Protein AF-A0A925X8Q4-F1 (afdb_monomer)

Sequence (244 aa):
ESLLLFADKFQKTGYEKVLLTKLGEGITAKENLLEMKATLLMREDKLAEAEAILSKLTTKPVEVEGVANESRIKDCIACYEESKLRFTKLQLIQQIAQLKQQANQADKNKAALANYQLGNIYYNTTYFGFAWKALDYFRPYSYTAKDAEYFDGSRALAFYKQAITLAKQAGNKELAAQSYFMAAKCEQNTYYLKMRNDSWDYLEPSYAPENRRYFTQLKQEFSGTAFYKQALGECFYLNSFAKR

Structure (mmCIF, N/CA/C/O backbone):
data_AF-A0A925X8Q4-F1
#
_entry.id   AF-A0A925X8Q4-F1
#
loop_
_atom_site.group_PDB
_atom_site.id
_atom_site.type_symbol
_atom_site.label_atom_id
_atom_site.label_alt_id
_atom_site.label_comp_id
_atom_site.label_asym_id
_atom_site.label_entity_id
_atom_site.label_seq_id
_atom_site.pdbx_PDB_ins_code
_atom_site.Cartn_x
_atom_site.Cartn_y
_atom_site.Cartn_z
_atom_site.occupancy
_atom_site.B_iso_or_equiv
_atom_site.auth_seq_id
_atom_site.auth_comp_id
_atom_site.auth_asym_id
_atom_site.auth_atom_id
_atom_site.pdbx_PDB_model_num
ATOM 1 N N . GLU A 1 1 ? 14.067 -11.757 -20.478 1.00 64.06 1 GLU A N 1
ATOM 2 C CA . GLU A 1 1 ? 15.391 -11.474 -21.088 1.00 64.06 1 GLU A CA 1
ATOM 3 C C . GLU A 1 1 ? 15.323 -11.323 -22.606 1.00 64.06 1 GLU A C 1
ATOM 5 O O . GLU A 1 1 ? 15.909 -10.382 -23.126 1.00 64.06 1 GLU A O 1
ATOM 10 N N . SER A 1 2 ? 14.533 -12.140 -23.311 1.00 77.00 2 SER A N 1
ATOM 11 C CA . SER A 1 2 ? 14.403 -12.103 -24.780 1.00 77.00 2 SER A CA 1
ATOM 12 C C . SER A 1 2 ? 14.012 -10.737 -25.371 1.00 77.00 2 SER A C 1
ATOM 14 O O . SER A 1 2 ? 14.535 -10.359 -26.413 1.00 77.00 2 SER A O 1
ATOM 16 N N . LEU A 1 3 ? 13.154 -9.956 -24.699 1.00 79.44 3 LEU A N 1
ATOM 17 C CA . LEU A 1 3 ? 12.765 -8.612 -25.163 1.00 79.44 3 LEU A CA 1
ATOM 18 C C . LEU A 1 3 ? 13.890 -7.569 -25.036 1.00 79.44 3 LEU A C 1
ATOM 20 O O . LEU A 1 3 ? 13.991 -6.669 -25.865 1.00 79.44 3 LEU A O 1
ATOM 24 N N . LEU A 1 4 ? 14.763 -7.696 -24.031 1.00 83.06 4 LEU A N 1
ATOM 25 C CA . LEU A 1 4 ? 15.910 -6.793 -23.877 1.00 83.06 4 LEU A CA 1
ATOM 26 C C . LEU A 1 4 ? 16.969 -7.084 -24.947 1.00 83.06 4 LEU A C 1
ATOM 28 O O . LEU A 1 4 ? 17.478 -6.158 -25.572 1.00 83.06 4 LEU A O 1
ATOM 32 N N . LEU A 1 5 ? 17.216 -8.368 -25.232 1.00 83.44 5 LEU A N 1
ATOM 33 C CA . LEU A 1 5 ? 18.075 -8.790 -26.344 1.00 83.44 5 LEU A CA 1
ATOM 34 C C . LEU A 1 5 ? 17.527 -8.317 -27.699 1.00 83.44 5 LEU A C 1
ATOM 36 O O . LEU A 1 5 ? 18.288 -7.893 -28.566 1.00 83.44 5 LEU A O 1
ATOM 40 N N . PHE A 1 6 ? 16.203 -8.343 -27.870 1.00 83.62 6 PHE A N 1
ATOM 41 C CA . PHE A 1 6 ? 15.538 -7.812 -29.057 1.00 83.62 6 PHE A CA 1
ATOM 42 C C . PHE A 1 6 ? 15.793 -6.308 -29.255 1.00 83.62 6 PHE A C 1
ATOM 44 O O . PHE A 1 6 ? 16.104 -5.882 -30.370 1.00 83.62 6 PHE A O 1
ATOM 51 N N . ALA A 1 7 ? 15.725 -5.505 -28.188 1.00 84.12 7 ALA A N 1
ATOM 52 C CA . ALA A 1 7 ? 16.013 -4.071 -28.264 1.00 84.12 7 ALA A CA 1
ATOM 53 C C . ALA A 1 7 ? 17.463 -3.790 -28.718 1.00 84.12 7 ALA A C 1
ATOM 55 O O . ALA A 1 7 ? 17.701 -2.906 -29.551 1.00 84.12 7 ALA A O 1
ATOM 56 N N . ASP A 1 8 ? 18.415 -4.604 -28.253 1.00 84.81 8 ASP A N 1
ATOM 57 C CA . ASP A 1 8 ? 19.848 -4.478 -28.554 1.00 84.81 8 ASP A CA 1
ATOM 58 C C . ASP A 1 8 ? 20.266 -5.087 -29.912 1.00 84.81 8 ASP A C 1
ATOM 60 O O . ASP A 1 8 ? 21.410 -4.931 -30.339 1.00 84.81 8 ASP A O 1
ATOM 64 N N . LYS A 1 9 ? 19.356 -5.749 -30.639 1.00 83.19 9 LYS A N 1
ATOM 65 C CA . LYS A 1 9 ? 19.657 -6.434 -31.911 1.00 83.19 9 LYS A CA 1
ATOM 66 C C . LYS A 1 9 ? 20.304 -5.492 -32.938 1.00 83.19 9 LYS A C 1
ATOM 68 O O . LYS A 1 9 ? 19.691 -4.502 -33.331 1.00 83.19 9 LYS A O 1
ATOM 73 N N . PHE A 1 10 ? 21.507 -5.808 -33.426 1.00 80.81 10 PHE A N 1
ATOM 74 C CA . PHE A 1 10 ? 22.242 -4.939 -34.363 1.00 80.81 10 PHE A CA 1
ATOM 75 C C . PHE A 1 10 ? 21.531 -4.784 -35.720 1.00 80.81 10 PHE A C 1
ATOM 77 O O . PHE A 1 10 ? 21.297 -3.666 -36.176 1.00 80.81 10 PHE A O 1
ATOM 84 N N . GLN A 1 11 ? 21.120 -5.894 -36.345 1.00 86.38 11 GLN A N 1
ATOM 85 C CA . GLN A 1 11 ? 20.372 -5.867 -37.607 1.00 86.38 11 GLN A CA 1
ATOM 86 C C . GLN A 1 11 ? 18.871 -6.036 -37.372 1.00 86.38 11 GLN A C 1
ATOM 88 O O . GLN A 1 11 ? 18.405 -7.116 -37.011 1.00 86.38 11 GLN A O 1
ATOM 93 N N . LYS A 1 12 ? 18.115 -4.958 -37.596 1.00 87.38 12 LYS A N 1
ATOM 94 C CA . LYS A 1 12 ? 16.660 -4.904 -37.406 1.00 87.38 12 LYS A CA 1
ATOM 95 C C . LYS A 1 12 ? 15.932 -4.895 -38.751 1.00 87.38 12 LYS A C 1
ATOM 97 O O . LYS A 1 12 ? 16.296 -4.119 -39.639 1.00 87.38 12 LYS A O 1
ATOM 102 N N . THR A 1 13 ? 14.886 -5.706 -38.889 1.00 91.00 13 THR A N 1
ATOM 103 C CA . THR A 1 13 ? 13.974 -5.662 -40.043 1.00 91.00 13 THR A CA 1
ATOM 104 C C . THR A 1 13 ? 13.172 -4.354 -40.057 1.00 91.00 13 THR A C 1
ATOM 106 O O . THR A 1 13 ? 13.138 -3.618 -39.068 1.00 91.00 13 THR A O 1
ATOM 109 N N . GLY A 1 14 ? 12.495 -4.051 -41.172 1.00 89.62 14 GLY A N 1
ATOM 110 C CA . GLY A 1 14 ? 11.619 -2.876 -41.261 1.00 89.62 14 GLY A CA 1
ATOM 111 C C . GLY A 1 14 ? 10.522 -2.869 -40.189 1.00 89.62 14 GLY A C 1
ATOM 112 O O . GLY A 1 14 ? 10.309 -1.853 -39.533 1.00 89.62 14 GLY A O 1
ATOM 113 N N . TYR A 1 15 ? 9.900 -4.024 -39.942 1.00 88.62 15 TYR A N 1
ATOM 114 C CA . TYR A 1 15 ? 8.888 -4.190 -38.897 1.00 88.62 15 TYR A CA 1
ATOM 115 C C . TYR A 1 15 ? 9.456 -3.967 -37.486 1.00 88.62 15 TYR A C 1
ATOM 117 O O . TYR A 1 15 ? 8.867 -3.245 -36.686 1.00 88.62 15 TYR A O 1
ATOM 125 N N . GLU A 1 16 ? 10.634 -4.526 -37.189 1.00 88.25 16 GLU A N 1
ATOM 126 C CA . GLU A 1 16 ? 11.276 -4.390 -35.873 1.00 88.25 16 GLU A CA 1
ATOM 127 C C . GLU A 1 16 ? 11.650 -2.937 -35.561 1.00 88.25 16 GLU A C 1
ATOM 129 O O . GLU A 1 16 ? 11.533 -2.502 -34.416 1.00 88.25 16 GLU A O 1
ATOM 134 N N . LYS A 1 17 ? 12.053 -2.163 -36.577 1.00 85.75 17 LYS A N 1
ATOM 135 C CA . LYS A 1 17 ? 12.302 -0.723 -36.429 1.00 85.75 17 LYS A CA 1
ATOM 136 C C . LYS A 1 17 ? 11.026 0.020 -36.045 1.00 85.75 17 LYS A C 1
ATOM 138 O O . LYS A 1 17 ? 11.043 0.748 -35.062 1.00 85.75 17 LYS A O 1
ATOM 143 N N . VAL A 1 18 ? 9.922 -0.211 -36.761 1.00 88.62 18 VAL A N 1
ATOM 144 C CA . VAL A 1 18 ? 8.625 0.421 -36.457 1.00 88.62 18 VAL A CA 1
ATOM 145 C C . VAL A 1 18 ? 8.156 0.069 -35.044 1.00 88.62 18 VAL A C 1
ATOM 147 O O . VAL A 1 18 ? 7.724 0.951 -34.303 1.00 88.62 18 VAL A O 1
ATOM 150 N N . LEU A 1 19 ? 8.275 -1.201 -34.650 1.00 87.31 19 LEU A N 1
ATOM 151 C CA . LEU A 1 19 ? 7.893 -1.654 -33.314 1.00 87.31 19 LEU A CA 1
ATOM 152 C C . LEU A 1 19 ? 8.720 -0.964 -32.221 1.00 87.31 19 LEU A C 1
ATOM 154 O O . LEU A 1 19 ? 8.156 -0.477 -31.247 1.00 87.31 19 LEU A O 1
ATOM 158 N N . LEU A 1 20 ? 10.042 -0.889 -32.384 1.00 85.00 20 LEU A N 1
ATOM 159 C CA . LEU A 1 20 ? 10.919 -0.247 -31.404 1.00 85.00 20 LEU A CA 1
ATOM 160 C C . LEU A 1 20 ? 10.755 1.273 -31.372 1.00 85.00 20 LEU A C 1
ATOM 162 O O . LEU A 1 20 ? 10.882 1.856 -30.303 1.00 85.00 20 LEU A O 1
ATOM 166 N N . THR A 1 21 ? 10.423 1.912 -32.494 1.00 85.31 21 THR A N 1
ATOM 167 C CA . THR A 1 21 ? 10.037 3.328 -32.498 1.00 85.31 21 THR A CA 1
ATOM 168 C C . THR A 1 21 ? 8.779 3.543 -31.665 1.00 85.31 21 THR A C 1
ATOM 170 O O . THR A 1 21 ? 8.798 4.392 -30.786 1.00 85.31 21 THR A O 1
ATOM 173 N N . LYS A 1 22 ? 7.732 2.729 -31.860 1.00 84.94 22 LYS A N 1
ATOM 174 C CA . LYS A 1 22 ? 6.496 2.805 -31.060 1.00 84.94 22 LYS A CA 1
ATOM 175 C C . LYS A 1 22 ? 6.734 2.519 -29.575 1.00 84.94 22 LYS A C 1
ATOM 177 O O . LYS A 1 22 ? 6.170 3.188 -28.720 1.00 84.94 22 LYS A O 1
ATOM 182 N N . LEU A 1 23 ? 7.587 1.543 -29.257 1.00 82.94 23 LEU A N 1
ATOM 183 C CA . LEU A 1 23 ? 7.987 1.241 -27.877 1.00 82.94 23 LEU A CA 1
ATOM 184 C C . LEU A 1 23 ? 8.880 2.328 -27.260 1.00 82.94 23 LEU A C 1
ATOM 186 O O . LEU A 1 23 ? 9.004 2.381 -26.043 1.00 82.94 23 LEU A O 1
ATOM 190 N N . GLY A 1 24 ? 9.532 3.155 -28.074 1.00 77.75 24 GLY A N 1
ATOM 191 C CA . GLY A 1 24 ? 10.440 4.217 -27.651 1.00 77.75 24 GLY A CA 1
ATOM 192 C C . GLY A 1 24 ? 9.889 5.626 -27.870 1.00 77.75 24 GLY A C 1
ATOM 193 O O . GLY A 1 24 ? 10.660 6.576 -27.973 1.00 77.75 24 GLY A O 1
ATOM 194 N N . GLU A 1 25 ? 8.576 5.812 -28.002 1.00 72.12 25 GLU A N 1
ATOM 195 C CA . GLU A 1 25 ? 8.028 7.168 -28.101 1.00 72.12 25 GLU A CA 1
ATOM 196 C C . GLU A 1 25 ? 8.322 7.935 -26.796 1.00 72.12 25 GLU A C 1
ATOM 198 O O . GLU A 1 25 ? 7.774 7.639 -25.738 1.00 72.12 25 GLU A O 1
ATOM 203 N N . GLY A 1 26 ? 9.254 8.894 -26.869 1.00 62.22 26 GLY A N 1
ATOM 204 C CA . GLY A 1 26 ? 9.696 9.727 -25.744 1.00 62.22 26 GLY A CA 1
ATOM 205 C C . GLY A 1 26 ? 10.885 9.198 -24.925 1.00 62.22 26 GLY A C 1
ATOM 206 O O . GLY A 1 26 ? 11.423 9.968 -24.132 1.00 62.22 26 GLY A O 1
ATOM 207 N N . ILE A 1 27 ? 11.324 7.945 -25.120 1.00 77.25 27 ILE A N 1
ATOM 208 C CA . ILE A 1 27 ? 12.432 7.284 -24.389 1.00 77.25 27 ILE A CA 1
ATOM 209 C C . ILE A 1 27 ? 13.107 6.195 -25.242 1.00 77.25 27 ILE A C 1
ATOM 211 O O . ILE A 1 27 ? 12.606 5.833 -26.298 1.00 77.25 27 ILE A O 1
ATOM 215 N N . THR A 1 28 ? 14.225 5.594 -24.821 1.00 85.81 28 THR A N 1
ATOM 216 C CA . THR A 1 28 ? 14.719 4.420 -25.565 1.00 85.81 28 THR A CA 1
ATOM 217 C C . THR A 1 28 ? 13.787 3.220 -25.356 1.00 85.81 28 THR A C 1
ATOM 219 O O . THR A 1 28 ? 13.328 2.960 -24.243 1.00 85.81 28 THR A O 1
ATOM 222 N N . ALA A 1 29 ? 13.535 2.427 -26.406 1.00 86.75 29 ALA A N 1
ATOM 223 C CA . ALA A 1 29 ? 12.724 1.207 -26.288 1.00 86.75 29 ALA A CA 1
ATOM 224 C C . ALA A 1 29 ? 13.264 0.247 -25.210 1.00 86.75 29 ALA A C 1
ATOM 226 O O . ALA A 1 29 ? 12.503 -0.448 -24.543 1.00 86.75 29 ALA A O 1
ATOM 227 N N . LYS A 1 30 ? 14.588 0.236 -25.013 1.00 88.88 30 LYS A N 1
ATOM 228 C CA . LYS A 1 30 ? 15.254 -0.537 -23.965 1.00 88.88 30 LYS A CA 1
ATOM 229 C C . LYS A 1 30 ? 14.882 -0.051 -22.567 1.00 88.88 30 LYS A C 1
ATOM 231 O O . LYS A 1 30 ? 14.555 -0.877 -21.722 1.00 88.88 30 LYS A O 1
ATOM 236 N N . GLU A 1 31 ? 14.921 1.255 -22.320 1.00 90.69 31 GLU A N 1
ATOM 237 C CA . GLU A 1 31 ? 14.520 1.815 -21.027 1.00 90.69 31 GLU A CA 1
ATOM 238 C C . GLU A 1 31 ? 13.037 1.587 -20.751 1.00 90.69 31 GLU A C 1
ATOM 240 O O . GLU A 1 31 ? 12.705 1.222 -19.627 1.00 90.69 31 GLU A O 1
ATOM 245 N N . ASN A 1 32 ? 12.168 1.665 -21.767 1.00 89.81 32 ASN A N 1
ATOM 246 C CA . ASN A 1 32 ? 10.754 1.322 -21.598 1.00 89.81 32 ASN A CA 1
ATOM 247 C C . ASN A 1 32 ? 10.578 -0.137 -21.144 1.00 89.81 32 ASN A C 1
ATOM 249 O O . ASN A 1 32 ? 9.903 -0.435 -20.164 1.00 89.81 32 ASN A O 1
ATOM 253 N N . LEU A 1 33 ? 11.265 -1.069 -21.810 1.00 91.19 33 LEU A N 1
ATOM 254 C CA . LEU A 1 33 ? 11.222 -2.487 -21.445 1.00 91.19 33 LEU A CA 1
ATOM 255 C C . LEU A 1 33 ? 11.810 -2.761 -20.051 1.00 91.19 33 LEU A C 1
ATOM 257 O O . LEU A 1 33 ? 11.339 -3.660 -19.351 1.00 91.19 33 LEU A O 1
ATOM 261 N N . LEU A 1 34 ? 12.834 -2.013 -19.636 1.00 93.62 34 LEU A N 1
ATOM 262 C CA . LEU A 1 34 ? 13.393 -2.097 -18.285 1.00 93.62 34 LEU A CA 1
ATOM 263 C C . LEU A 1 34 ? 12.415 -1.559 -17.233 1.00 93.62 34 LEU A C 1
ATOM 265 O O . LEU A 1 34 ? 12.257 -2.181 -16.184 1.00 93.62 34 LEU A O 1
ATOM 269 N N . GLU A 1 35 ? 11.726 -0.459 -17.519 1.00 93.44 35 GLU A N 1
ATOM 270 C CA . GLU A 1 35 ? 10.695 0.125 -16.657 1.00 93.44 35 GLU A CA 1
ATOM 271 C C . GLU A 1 35 ? 9.492 -0.827 -16.488 1.00 93.44 35 GLU A C 1
ATOM 273 O O . GLU A 1 35 ? 9.059 -1.101 -15.363 1.00 93.44 35 GLU A O 1
ATOM 278 N N . MET A 1 36 ? 9.049 -1.462 -17.577 1.00 92.19 36 MET A N 1
ATOM 279 C CA . MET A 1 36 ? 8.052 -2.539 -17.545 1.00 92.19 36 MET A CA 1
ATOM 280 C C . MET A 1 36 ? 8.523 -3.740 -16.720 1.00 92.19 36 MET A C 1
ATOM 282 O O . MET A 1 36 ? 7.774 -4.248 -15.882 1.00 92.19 36 MET A O 1
ATOM 286 N N . LYS A 1 37 ? 9.777 -4.181 -16.898 1.00 94.12 37 LYS A N 1
ATOM 287 C CA . LYS A 1 37 ? 10.363 -5.265 -16.093 1.00 94.12 37 LYS A CA 1
ATOM 288 C C . LYS A 1 37 ? 10.360 -4.914 -14.603 1.00 94.12 37 LYS A C 1
ATOM 290 O O . LYS A 1 37 ? 9.981 -5.754 -13.791 1.00 94.12 37 LYS A O 1
ATOM 295 N N . ALA A 1 38 ? 10.765 -3.699 -14.240 1.00 95.25 38 ALA A N 1
ATOM 296 C CA . ALA A 1 38 ? 10.747 -3.248 -12.852 1.00 95.25 38 ALA A CA 1
ATOM 297 C C . ALA A 1 38 ? 9.325 -3.236 -12.275 1.00 95.25 38 ALA A C 1
ATOM 299 O O . ALA A 1 38 ? 9.119 -3.679 -11.149 1.00 95.25 38 ALA A O 1
ATOM 300 N N . THR A 1 39 ? 8.334 -2.819 -13.062 1.00 93.88 39 THR A N 1
ATOM 301 C CA . THR A 1 39 ? 6.922 -2.831 -12.654 1.00 93.88 39 THR A CA 1
ATOM 302 C C . THR A 1 39 ? 6.413 -4.246 -12.372 1.00 93.88 39 THR A C 1
ATOM 304 O O . THR A 1 39 ? 5.746 -4.463 -11.362 1.00 93.88 39 THR A O 1
ATOM 307 N N . LEU A 1 40 ? 6.768 -5.232 -13.204 1.00 92.38 40 LEU A N 1
ATOM 308 C CA . LEU A 1 40 ? 6.435 -6.641 -12.951 1.00 92.38 40 LEU A CA 1
ATOM 309 C C . LEU A 1 40 ? 7.087 -7.156 -11.659 1.00 92.38 40 LEU A C 1
ATOM 311 O O . LEU A 1 40 ? 6.417 -7.764 -10.827 1.00 92.38 40 LEU A O 1
ATOM 315 N N . LEU A 1 41 ? 8.363 -6.831 -11.435 1.00 95.12 41 LEU A N 1
ATOM 316 C CA . LEU A 1 41 ? 9.063 -7.172 -10.193 1.00 95.12 41 LEU A CA 1
ATOM 317 C C . LEU A 1 41 ? 8.391 -6.543 -8.960 1.00 95.12 41 LEU A C 1
ATOM 319 O O . LEU A 1 41 ? 8.284 -7.195 -7.924 1.00 95.12 41 LEU A O 1
ATOM 323 N N . MET A 1 42 ? 7.882 -5.310 -9.063 1.00 94.06 42 MET A N 1
ATOM 324 C CA . MET A 1 42 ? 7.118 -4.677 -7.979 1.00 94.06 42 MET A CA 1
ATOM 325 C C . MET A 1 42 ? 5.825 -5.437 -7.652 1.00 94.06 42 MET A C 1
ATOM 327 O O . MET A 1 42 ? 5.501 -5.601 -6.473 1.00 94.06 42 MET A O 1
ATOM 331 N N . ARG A 1 43 ? 5.094 -5.936 -8.661 1.00 90.00 43 ARG A N 1
ATOM 332 C CA . ARG A 1 43 ? 3.883 -6.758 -8.446 1.00 90.00 43 ARG A CA 1
ATOM 333 C C . ARG A 1 43 ? 4.211 -8.028 -7.657 1.00 90.00 43 ARG A C 1
ATOM 335 O O . ARG A 1 43 ? 3.521 -8.358 -6.689 1.00 90.00 43 ARG A O 1
ATOM 342 N N . GLU A 1 44 ? 5.332 -8.660 -7.988 1.00 90.94 44 GLU A N 1
ATOM 343 C CA . GLU A 1 44 ? 5.870 -9.849 -7.311 1.00 90.94 44 GLU A CA 1
ATOM 344 C C . GLU A 1 44 ? 6.533 -9.558 -5.946 1.00 90.94 44 GLU A C 1
ATOM 346 O O . GLU A 1 44 ? 7.055 -10.472 -5.315 1.00 90.94 44 GLU A O 1
ATOM 351 N N . ASP A 1 45 ? 6.520 -8.306 -5.467 1.00 90.75 45 ASP A N 1
ATOM 352 C CA . ASP A 1 45 ? 7.204 -7.849 -4.240 1.00 90.75 45 ASP A CA 1
ATOM 353 C C . ASP A 1 45 ? 8.744 -8.013 -4.261 1.00 90.75 45 ASP A C 1
ATOM 355 O O . ASP A 1 45 ? 9.413 -7.933 -3.227 1.00 90.75 45 ASP A O 1
ATOM 359 N N . LYS A 1 46 ? 9.345 -8.158 -5.449 1.00 95.75 46 LYS A N 1
ATOM 360 C CA . LYS A 1 46 ? 10.803 -8.191 -5.681 1.00 95.75 46 LYS A CA 1
ATOM 361 C C . LYS A 1 46 ? 11.386 -6.778 -5.758 1.00 95.75 46 LYS A C 1
ATOM 363 O O . LYS A 1 46 ? 11.980 -6.356 -6.752 1.00 95.75 46 LYS A O 1
ATOM 368 N N . LEU A 1 47 ? 11.188 -6.015 -4.685 1.00 96.00 47 LEU A N 1
ATOM 369 C CA . LEU A 1 47 ? 11.433 -4.569 -4.652 1.00 96.00 47 LEU A CA 1
ATOM 370 C C . LEU A 1 47 ? 12.905 -4.184 -4.862 1.00 96.00 47 LEU A C 1
ATOM 372 O O . LEU A 1 47 ? 13.178 -3.226 -5.575 1.00 96.00 47 LEU A O 1
ATOM 376 N N . ALA A 1 48 ? 13.849 -4.942 -4.297 1.00 96.81 48 ALA A N 1
ATOM 377 C CA . ALA A 1 48 ? 15.279 -4.659 -4.447 1.00 96.81 48 ALA A CA 1
ATOM 378 C C . ALA A 1 48 ? 15.756 -4.819 -5.904 1.00 96.81 48 ALA A C 1
ATOM 380 O O . ALA A 1 48 ? 16.546 -4.018 -6.401 1.00 96.81 48 ALA A O 1
ATOM 381 N N . GLU A 1 49 ? 15.241 -5.827 -6.613 1.00 97.81 49 GLU A N 1
ATOM 382 C CA . GLU A 1 49 ? 15.534 -6.038 -8.034 1.00 97.81 49 GLU A CA 1
ATOM 383 C C . GLU A 1 49 ? 14.919 -4.927 -8.896 1.00 97.81 49 GLU A C 1
ATOM 385 O O . GLU A 1 49 ? 15.563 -4.430 -9.821 1.00 97.81 49 GLU A O 1
ATOM 390 N N . ALA A 1 50 ? 13.692 -4.503 -8.572 1.00 97.31 50 ALA A N 1
ATOM 391 C CA . ALA A 1 50 ? 13.032 -3.387 -9.243 1.00 97.31 50 ALA A CA 1
ATOM 392 C C . ALA A 1 50 ? 13.792 -2.063 -9.036 1.00 97.31 50 ALA A C 1
ATOM 394 O O . ALA A 1 50 ? 14.032 -1.334 -9.999 1.00 97.31 50 ALA A O 1
ATOM 395 N N . GLU A 1 51 ? 14.228 -1.771 -7.808 1.00 97.31 51 GLU A N 1
ATOM 396 C CA . GLU A 1 51 ? 15.027 -0.585 -7.477 1.00 97.31 51 GLU A CA 1
ATOM 397 C C . GLU A 1 51 ? 16.367 -0.575 -8.218 1.00 97.31 51 GLU A C 1
ATOM 399 O O . GLU A 1 51 ? 16.754 0.448 -8.788 1.00 97.31 51 GLU A O 1
ATOM 404 N N . ALA A 1 52 ? 17.049 -1.722 -8.291 1.00 97.44 52 ALA A N 1
ATOM 405 C CA . ALA A 1 52 ? 18.312 -1.854 -9.015 1.00 97.44 52 ALA A CA 1
ATOM 406 C C . ALA A 1 52 ? 18.186 -1.555 -10.521 1.00 97.44 52 ALA A C 1
ATOM 408 O O . ALA A 1 52 ? 19.177 -1.179 -11.153 1.00 97.44 52 ALA A O 1
ATOM 409 N N . ILE A 1 53 ? 16.992 -1.729 -11.098 1.00 96.31 53 ILE A N 1
ATOM 410 C CA . ILE A 1 53 ? 16.685 -1.353 -12.481 1.00 96.31 53 ILE A CA 1
ATOM 411 C C . ILE A 1 53 ? 16.327 0.134 -12.566 1.00 96.31 53 ILE A C 1
ATOM 413 O O . ILE A 1 53 ? 16.959 0.864 -13.326 1.00 96.31 53 ILE A O 1
ATOM 417 N N . LEU A 1 54 ? 15.343 0.591 -11.783 1.00 95.62 54 LEU A N 1
ATOM 418 C CA . LEU A 1 54 ? 14.807 1.957 -11.867 1.00 95.62 54 LEU A CA 1
ATOM 419 C C . LEU A 1 54 ? 15.851 3.028 -11.532 1.00 95.62 54 LEU A C 1
ATOM 421 O O . LEU A 1 54 ? 15.857 4.083 -12.157 1.00 95.62 54 LEU A O 1
ATOM 425 N N . SER A 1 55 ? 16.765 2.746 -10.602 1.00 95.56 55 SER A N 1
ATOM 426 C CA . SER A 1 55 ? 17.866 3.652 -10.233 1.00 95.56 55 SER A CA 1
ATOM 427 C C . SER A 1 55 ? 18.881 3.901 -11.355 1.00 95.56 55 SER A C 1
ATOM 429 O O . SER A 1 55 ? 19.663 4.844 -11.265 1.00 95.56 55 SER A O 1
ATOM 431 N N . LYS A 1 56 ? 18.890 3.064 -12.401 1.00 93.94 56 LYS A N 1
ATOM 432 C CA . LYS A 1 56 ? 19.828 3.152 -13.531 1.00 93.94 56 LYS A CA 1
ATOM 433 C C . LYS A 1 56 ? 19.198 3.723 -14.800 1.00 93.94 56 LYS A C 1
ATOM 435 O O . LYS A 1 56 ? 19.910 3.891 -15.788 1.00 93.94 56 LYS A O 1
ATOM 440 N N . LEU A 1 57 ? 17.888 3.973 -14.805 1.00 92.38 57 LEU A N 1
ATOM 441 C CA . LEU A 1 57 ? 17.224 4.584 -15.953 1.00 92.38 57 LEU A CA 1
ATOM 442 C C . LEU A 1 57 ? 17.644 6.052 -16.064 1.00 92.38 57 LEU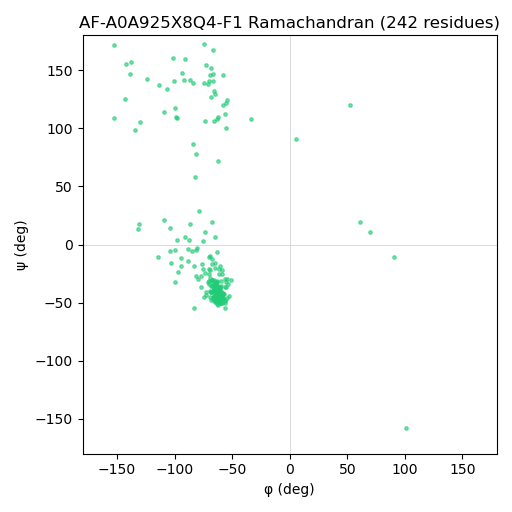 A C 1
ATOM 444 O O . LEU A 1 57 ? 17.720 6.757 -15.060 1.00 92.38 57 LEU A O 1
ATOM 448 N N . THR A 1 58 ? 17.914 6.512 -17.284 1.00 89.19 58 THR A N 1
ATOM 449 C CA . THR A 1 58 ? 18.292 7.912 -17.544 1.00 89.19 58 THR A CA 1
ATOM 450 C C . THR A 1 58 ? 17.093 8.769 -17.934 1.00 89.19 58 THR A C 1
ATOM 452 O O . THR A 1 58 ? 17.121 9.995 -17.832 1.00 89.19 58 THR A O 1
ATOM 455 N N . THR A 1 59 ? 16.010 8.119 -18.350 1.00 85.56 59 THR A N 1
ATOM 456 C CA . THR A 1 59 ? 14.755 8.757 -18.735 1.00 85.56 59 THR A CA 1
ATOM 457 C C . THR A 1 59 ? 14.038 9.365 -17.545 1.00 85.56 59 THR A C 1
ATOM 459 O O . THR A 1 59 ? 14.033 8.790 -16.455 1.00 85.56 59 THR A O 1
ATOM 462 N N . LYS A 1 60 ? 13.352 10.492 -17.777 1.00 85.62 60 LYS A N 1
ATOM 463 C CA . LYS A 1 60 ? 12.503 11.108 -16.756 1.00 85.62 60 LYS A CA 1
ATOM 464 C C . LYS A 1 60 ? 11.487 10.070 -16.247 1.00 85.62 60 LYS A C 1
ATOM 466 O O . LYS A 1 60 ? 10.760 9.505 -17.066 1.00 85.62 60 LYS A O 1
ATOM 471 N N . PRO A 1 61 ? 11.429 9.808 -14.931 1.00 87.62 61 PRO A N 1
ATOM 472 C CA . PRO A 1 61 ? 10.525 8.809 -14.388 1.00 87.62 61 PRO A CA 1
ATOM 473 C C . PRO A 1 61 ? 9.068 9.236 -14.572 1.00 87.62 61 PRO A C 1
ATOM 475 O O . PRO A 1 61 ? 8.735 10.420 -14.490 1.00 87.62 61 PRO A O 1
ATOM 478 N N . VAL A 1 62 ? 8.199 8.247 -14.780 1.00 85.94 62 VAL A N 1
ATOM 479 C CA . VAL A 1 62 ? 6.751 8.455 -14.757 1.00 85.94 62 VAL A CA 1
ATOM 480 C C . VAL A 1 62 ? 6.329 8.773 -13.326 1.00 85.94 62 VAL A C 1
ATOM 482 O O . VAL A 1 62 ? 6.652 8.041 -12.384 1.00 85.94 62 VAL A O 1
ATOM 485 N N . GLU A 1 63 ? 5.612 9.879 -13.179 1.00 90.56 63 GLU A N 1
ATOM 486 C CA . GLU A 1 63 ? 5.013 10.294 -11.920 1.00 90.56 63 GLU A CA 1
ATOM 487 C C . GLU A 1 63 ? 3.583 9.764 -11.812 1.00 90.56 63 GLU A C 1
ATOM 489 O O . GLU A 1 63 ? 2.833 9.740 -12.786 1.00 90.56 63 GLU A O 1
ATOM 494 N N . VAL A 1 64 ? 3.209 9.359 -10.604 1.00 89.62 64 VAL A N 1
ATOM 495 C CA . VAL A 1 64 ? 1.863 8.942 -10.222 1.00 89.62 64 VAL A CA 1
ATOM 496 C C . VAL A 1 64 ? 1.312 9.961 -9.239 1.00 89.62 64 VAL A C 1
ATOM 498 O O . VAL A 1 64 ? 2.018 10.442 -8.348 1.00 89.62 64 VAL A O 1
ATOM 501 N N . GLU A 1 65 ? 0.048 10.321 -9.410 1.00 88.44 65 GLU A N 1
ATOM 502 C CA . GLU A 1 65 ? -0.606 11.333 -8.599 1.00 88.44 65 GLU A CA 1
ATOM 503 C C . GLU A 1 65 ? -0.954 10.848 -7.186 1.00 88.44 65 GLU A C 1
ATOM 505 O O . GLU A 1 65 ? -1.440 9.736 -6.990 1.00 88.44 65 GLU A O 1
ATOM 510 N N . GLY A 1 66 ? -0.750 11.712 -6.186 1.00 86.56 66 GLY A N 1
ATOM 511 C CA . GLY A 1 66 ? -1.176 11.483 -4.804 1.00 86.56 66 GLY A CA 1
ATOM 512 C C . GLY A 1 66 ? -0.084 11.027 -3.842 1.00 86.56 66 GLY A C 1
ATOM 513 O O . GLY A 1 66 ? 1.096 11.305 -4.038 1.00 86.56 66 GLY A O 1
ATOM 514 N N . VAL A 1 67 ? -0.515 10.382 -2.754 1.00 87.31 67 VAL A N 1
ATOM 515 C CA . VAL A 1 67 ? 0.334 9.923 -1.644 1.00 87.31 67 VAL A CA 1
ATOM 516 C C . VAL A 1 67 ? -0.058 8.491 -1.290 1.00 87.31 67 VAL A C 1
ATOM 518 O O . VAL A 1 67 ? -1.052 8.257 -0.605 1.00 87.31 67 VAL A O 1
ATOM 521 N N . ALA A 1 68 ? 0.699 7.514 -1.788 1.00 88.44 68 ALA A N 1
ATOM 522 C CA . ALA A 1 68 ? 0.279 6.111 -1.811 1.00 88.44 68 ALA A CA 1
ATOM 523 C C . ALA A 1 68 ? -0.042 5.501 -0.431 1.00 88.44 68 ALA A C 1
ATOM 525 O O . ALA A 1 68 ? -0.829 4.563 -0.358 1.00 88.44 68 ALA A O 1
ATOM 526 N N . ASN A 1 69 ? 0.524 6.013 0.665 1.00 91.81 69 ASN A N 1
ATOM 527 C CA . ASN A 1 69 ? 0.314 5.479 2.014 1.00 91.81 69 ASN A CA 1
ATOM 528 C C . ASN A 1 69 ? -0.857 6.118 2.789 1.00 91.81 69 ASN A C 1
ATOM 530 O O . ASN A 1 69 ? -1.049 5.801 3.968 1.00 91.81 69 ASN A O 1
ATOM 534 N N . GLU A 1 70 ? -1.656 6.977 2.155 1.00 90.06 70 GLU A N 1
ATOM 535 C CA . GLU A 1 70 ? -2.856 7.563 2.755 1.00 90.06 70 GLU A CA 1
ATOM 536 C C . GLU A 1 70 ? -4.094 6.680 2.574 1.00 90.06 70 GLU A C 1
ATOM 538 O O . GLU A 1 70 ? -4.337 6.094 1.521 1.00 90.06 70 GLU A O 1
ATOM 543 N N . SER A 1 71 ? -4.933 6.623 3.601 1.00 90.31 71 SER A N 1
ATOM 544 C CA . SER A 1 71 ? -6.256 6.006 3.529 1.00 90.31 71 SER A CA 1
ATOM 545 C C . SER A 1 71 ? -7.326 7.039 3.204 1.00 90.31 71 SER A C 1
ATOM 547 O O . SER A 1 71 ? -7.281 8.154 3.726 1.00 90.31 71 SER A O 1
ATOM 549 N N . ARG A 1 72 ? -8.375 6.630 2.486 1.00 89.00 72 ARG A N 1
ATOM 550 C CA . ARG A 1 72 ? -9.614 7.406 2.362 1.00 89.00 72 ARG A CA 1
ATOM 551 C C . ARG A 1 72 ? -10.828 6.601 2.797 1.00 89.00 72 ARG A C 1
ATOM 553 O O . ARG A 1 72 ? -10.936 5.405 2.513 1.00 89.00 72 ARG A O 1
ATOM 560 N N . ILE A 1 73 ? -11.768 7.288 3.445 1.00 91.81 73 ILE A N 1
ATOM 561 C CA . ILE A 1 73 ? -13.072 6.712 3.787 1.00 91.81 73 ILE A CA 1
ATOM 562 C C . ILE A 1 73 ? -13.867 6.442 2.505 1.00 91.81 73 ILE A C 1
ATOM 564 O O . ILE A 1 73 ? -14.388 5.343 2.322 1.00 91.81 73 ILE A O 1
ATOM 568 N N . LYS A 1 74 ? -13.897 7.422 1.594 1.00 88.19 74 LYS A N 1
ATOM 569 C CA . LYS A 1 74 ? -14.498 7.308 0.262 1.00 88.19 74 LYS A CA 1
ATOM 570 C C . LYS A 1 74 ? -13.413 7.046 -0.775 1.00 88.19 74 LYS A C 1
ATOM 572 O O . LYS A 1 74 ? -12.537 7.888 -0.977 1.00 88.19 74 LYS A O 1
ATOM 577 N N . ASP A 1 75 ? -13.484 5.892 -1.429 1.00 83.12 75 ASP A N 1
ATOM 578 C CA . ASP A 1 75 ? -12.618 5.616 -2.572 1.00 83.12 75 ASP A CA 1
ATOM 579 C C . ASP A 1 75 ? -12.965 6.551 -3.724 1.00 83.12 75 ASP A C 1
ATOM 581 O O . ASP A 1 75 ? -14.132 6.737 -4.068 1.00 83.12 75 ASP A O 1
ATOM 585 N N . CYS A 1 76 ? -11.936 7.159 -4.303 1.00 82.31 76 CYS A N 1
ATOM 586 C CA . CYS A 1 76 ? -12.090 8.011 -5.464 1.00 82.31 76 CYS A CA 1
ATOM 587 C C . CYS A 1 76 ? -10.805 8.008 -6.282 1.00 82.31 76 CYS A C 1
ATOM 589 O O . CYS A 1 76 ? -9.791 8.574 -5.873 1.00 82.31 76 CYS A O 1
ATOM 591 N N . ILE A 1 77 ? -10.875 7.367 -7.443 1.00 79.19 77 ILE A N 1
ATOM 592 C CA . ILE A 1 77 ? -9.735 7.198 -8.344 1.00 79.19 77 ILE A CA 1
ATOM 593 C C . ILE A 1 77 ? -9.432 8.515 -9.064 1.00 79.19 77 ILE A C 1
ATOM 595 O O . ILE A 1 77 ? -8.287 8.950 -9.075 1.00 79.19 77 ILE A O 1
ATOM 599 N N . ALA A 1 78 ? -10.467 9.196 -9.568 1.00 76.38 78 ALA A N 1
ATOM 600 C CA . ALA A 1 78 ? -10.320 10.473 -10.271 1.00 76.38 78 ALA A CA 1
ATOM 601 C C . ALA A 1 78 ? -9.922 11.638 -9.343 1.00 76.38 78 ALA A C 1
ATOM 603 O O . ALA A 1 78 ? -9.265 12.578 -9.772 1.00 76.38 78 ALA A O 1
ATOM 604 N N . CYS A 1 79 ? -10.241 11.573 -8.045 1.00 72.62 79 CYS A N 1
ATOM 605 C CA . CYS A 1 79 ? -9.987 12.683 -7.118 1.00 72.62 79 CYS A CA 1
ATOM 606 C C . CYS A 1 79 ? -8.498 12.964 -6.859 1.00 72.62 79 CYS A C 1
ATOM 608 O O . CYS A 1 79 ? -8.184 13.960 -6.211 1.00 72.62 79 CYS A O 1
ATOM 610 N N . TYR A 1 80 ? -7.584 12.075 -7.261 1.00 69.38 80 TYR A N 1
ATOM 611 C CA . TYR A 1 80 ? -6.146 12.324 -7.142 1.00 69.38 80 TYR A CA 1
ATOM 612 C C . TYR A 1 80 ? -5.528 12.899 -8.411 1.00 69.38 80 TYR A C 1
ATOM 614 O O . TYR A 1 80 ? -4.423 13.425 -8.318 1.00 69.38 80 TYR A O 1
ATOM 622 N N . GLU A 1 81 ? -6.227 12.902 -9.548 1.00 68.88 81 GLU A N 1
ATOM 623 C CA . GLU A 1 81 ? -5.717 13.528 -10.776 1.00 68.88 81 GLU A CA 1
ATOM 624 C C . GLU A 1 81 ? -5.450 15.032 -10.559 1.00 68.88 81 GLU A C 1
ATOM 626 O O . GLU A 1 81 ? -4.469 15.582 -11.059 1.00 68.88 81 GLU A O 1
ATOM 631 N N . GLU A 1 82 ? -6.233 15.664 -9.679 1.00 67.88 82 GLU A N 1
ATOM 632 C CA . GLU A 1 82 ? -6.080 17.063 -9.255 1.00 67.88 82 GLU A CA 1
ATOM 633 C C . GLU A 1 82 ? -5.075 17.280 -8.109 1.00 67.88 82 GLU A C 1
ATOM 635 O O . GLU A 1 82 ? -4.788 18.421 -7.735 1.00 67.88 82 GLU A O 1
ATOM 640 N N . SER A 1 83 ? -4.524 16.211 -7.519 1.00 77.00 83 SER A N 1
ATOM 641 C CA . SER A 1 83 ? -3.507 16.346 -6.471 1.00 77.00 83 SER A CA 1
ATOM 642 C C . SER A 1 83 ? -2.317 17.136 -7.011 1.00 77.00 83 SER A C 1
ATOM 644 O O . SER A 1 83 ? -1.954 16.984 -8.172 1.00 77.00 83 SER A O 1
ATOM 646 N N . LYS A 1 84 ? -1.655 17.943 -6.180 1.00 83.81 84 LYS A N 1
ATOM 647 C CA . LYS A 1 84 ? -0.348 18.537 -6.529 1.00 83.81 84 LYS A CA 1
ATOM 648 C C . LYS A 1 84 ? 0.824 17.637 -6.144 1.00 83.81 84 LYS A C 1
ATOM 650 O O . LYS A 1 84 ? 1.946 17.868 -6.576 1.00 83.81 84 LYS A O 1
ATOM 655 N N . LEU A 1 85 ? 0.564 16.622 -5.322 1.00 88.12 85 LEU A N 1
ATOM 656 C CA . LEU A 1 85 ? 1.567 15.666 -4.873 1.00 88.12 85 LEU A CA 1
ATOM 657 C C . LEU A 1 85 ? 1.735 14.569 -5.922 1.00 88.12 85 LEU A C 1
ATOM 659 O O . LEU A 1 85 ? 0.758 14.114 -6.528 1.00 88.12 85 LEU A O 1
ATOM 663 N N . ARG A 1 86 ? 2.983 14.182 -6.153 1.00 91.06 86 ARG A N 1
ATOM 664 C CA . ARG A 1 86 ? 3.403 13.201 -7.150 1.00 91.06 86 ARG A CA 1
ATOM 665 C C . ARG A 1 86 ? 4.481 12.321 -6.534 1.00 91.06 86 ARG A C 1
ATOM 667 O O . ARG A 1 86 ? 5.280 12.805 -5.733 1.00 91.06 86 ARG A O 1
ATOM 674 N N . PHE A 1 87 ? 4.519 11.057 -6.927 1.00 94.06 87 PHE A N 1
ATOM 675 C CA . PHE A 1 87 ? 5.610 10.150 -6.587 1.00 94.06 87 PHE A CA 1
ATOM 676 C C . PHE A 1 87 ? 6.003 9.304 -7.797 1.00 94.06 87 PHE A C 1
ATOM 678 O O . PHE A 1 87 ? 5.212 9.079 -8.707 1.00 94.06 87 PHE A O 1
ATOM 685 N N . THR A 1 88 ? 7.230 8.804 -7.802 1.00 95.62 88 THR A N 1
ATOM 686 C CA . THR A 1 88 ? 7.738 7.871 -8.813 1.00 95.62 88 THR A CA 1
ATOM 687 C C . THR A 1 88 ? 7.727 6.443 -8.277 1.00 95.62 88 THR A C 1
ATOM 689 O O . THR A 1 88 ? 7.747 6.220 -7.064 1.00 95.62 88 THR A O 1
ATOM 692 N N . LYS A 1 89 ? 7.771 5.444 -9.164 1.00 95.75 89 LYS A N 1
ATOM 693 C CA . LYS A 1 89 ? 7.893 4.031 -8.755 1.00 95.75 89 LYS A CA 1
ATOM 694 C C . LYS A 1 89 ? 9.127 3.780 -7.879 1.00 95.75 89 LYS A C 1
ATOM 696 O O . LYS A 1 89 ? 9.038 3.032 -6.911 1.00 95.75 89 LYS A O 1
ATOM 701 N N . LEU A 1 90 ? 10.243 4.463 -8.158 1.00 96.31 90 LEU A N 1
ATOM 702 C CA . LEU A 1 90 ? 11.457 4.392 -7.338 1.00 96.31 90 LEU A CA 1
ATOM 703 C C . LEU A 1 90 ? 11.215 4.925 -5.916 1.00 96.31 90 LEU A C 1
ATOM 705 O O . LEU A 1 90 ? 11.528 4.239 -4.946 1.00 96.31 90 LEU A O 1
ATOM 709 N N . GLN A 1 91 ? 10.593 6.101 -5.786 1.00 96.69 91 GLN A N 1
ATOM 710 C CA . GLN A 1 91 ? 10.229 6.663 -4.478 1.00 96.69 91 GLN A CA 1
ATOM 711 C C . GLN A 1 91 ? 9.254 5.753 -3.720 1.00 96.69 91 GLN A C 1
ATOM 713 O O . GLN A 1 91 ? 9.398 5.579 -2.512 1.00 96.69 91 GLN A O 1
ATOM 718 N N . LEU A 1 92 ? 8.294 5.134 -4.418 1.00 97.19 92 LEU A N 1
ATOM 719 C CA . LEU A 1 92 ? 7.367 4.184 -3.806 1.00 97.19 92 LEU A CA 1
ATOM 720 C C . LEU A 1 92 ? 8.101 2.953 -3.258 1.00 97.19 92 LEU A C 1
ATOM 722 O O . LEU A 1 92 ? 7.843 2.550 -2.127 1.00 97.19 92 LEU A O 1
ATOM 726 N N . ILE A 1 93 ? 9.034 2.373 -4.022 1.00 97.44 93 ILE A N 1
ATOM 727 C CA . ILE A 1 93 ? 9.847 1.235 -3.563 1.00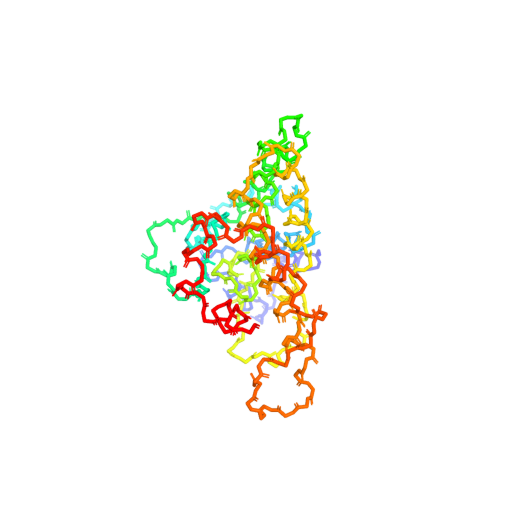 97.44 93 ILE A CA 1
ATOM 728 C C . ILE A 1 93 ? 10.641 1.607 -2.309 1.00 97.44 93 ILE A C 1
ATOM 730 O O . ILE A 1 93 ? 10.606 0.871 -1.321 1.00 97.44 93 ILE A O 1
ATOM 734 N N . GLN A 1 94 ? 11.302 2.763 -2.323 1.00 96.50 94 GLN A N 1
ATOM 735 C CA . GLN A 1 94 ? 12.085 3.254 -1.189 1.00 96.50 94 GLN A CA 1
ATOM 736 C C . GLN A 1 94 ? 11.210 3.469 0.049 1.00 96.50 94 GLN A C 1
ATOM 738 O O . GLN A 1 94 ? 11.578 3.061 1.153 1.00 96.50 94 GLN A O 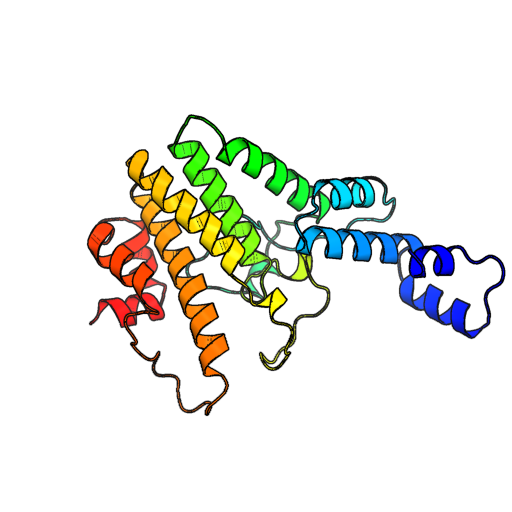1
ATOM 743 N N . GLN A 1 95 ? 10.011 4.025 -0.135 1.00 97.50 95 GLN A N 1
ATOM 744 C CA . GLN A 1 95 ? 9.031 4.186 0.935 1.00 97.50 95 GLN A CA 1
ATOM 745 C C . GLN A 1 95 ? 8.575 2.831 1.494 1.00 97.50 95 GLN A C 1
ATOM 747 O O . GLN A 1 95 ? 8.531 2.656 2.711 1.00 97.50 95 GLN A O 1
ATOM 752 N N . ILE A 1 96 ? 8.278 1.848 0.637 1.00 97.56 96 ILE A N 1
ATOM 753 C CA . ILE A 1 96 ? 7.904 0.498 1.080 1.00 97.56 96 ILE A CA 1
ATOM 754 C C . ILE A 1 96 ? 9.052 -0.146 1.865 1.00 97.56 96 ILE A C 1
ATOM 756 O O . ILE A 1 96 ? 8.81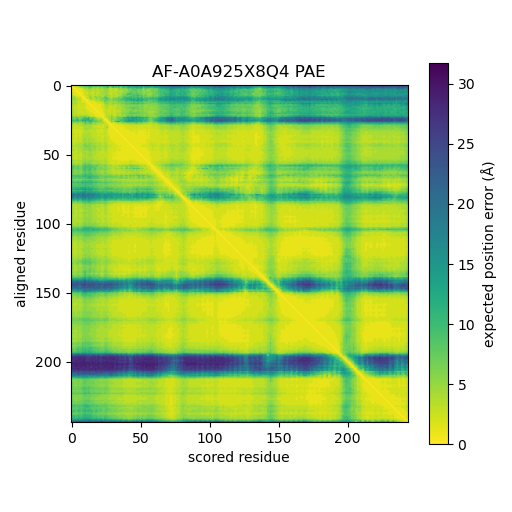1 -0.724 2.924 1.00 97.56 96 ILE A O 1
ATOM 760 N N . ALA A 1 97 ? 10.294 -0.043 1.387 1.00 96.31 97 ALA A N 1
ATOM 761 C CA . ALA A 1 97 ? 11.462 -0.592 2.071 1.00 96.31 97 ALA A CA 1
ATOM 762 C C . ALA A 1 97 ? 11.643 0.032 3.465 1.00 96.31 97 ALA A C 1
ATOM 764 O O . ALA A 1 97 ? 11.798 -0.692 4.453 1.00 96.31 97 ALA A O 1
ATOM 765 N N . GLN A 1 98 ? 11.532 1.359 3.565 1.00 96.81 98 GLN A N 1
ATOM 766 C CA . GLN A 1 98 ? 11.598 2.076 4.836 1.00 96.81 98 GLN A CA 1
ATOM 767 C C . GLN A 1 98 ? 10.484 1.636 5.797 1.00 96.81 98 GLN A C 1
ATOM 769 O O . GLN A 1 98 ? 10.746 1.346 6.966 1.00 96.81 98 GLN A O 1
ATOM 774 N N . LEU A 1 99 ? 9.245 1.531 5.315 1.00 98.25 99 LEU A N 1
ATOM 775 C CA . LEU A 1 99 ? 8.116 1.094 6.134 1.00 98.25 99 LEU A CA 1
ATOM 776 C C . LEU A 1 99 ? 8.256 -0.368 6.575 1.00 98.25 99 LEU A C 1
ATOM 778 O O . LEU A 1 99 ? 7.944 -0.681 7.721 1.00 98.25 99 LEU A O 1
ATOM 782 N N . LYS A 1 100 ? 8.768 -1.265 5.720 1.00 97.00 100 LYS A N 1
ATOM 783 C CA . LYS A 1 100 ? 9.055 -2.663 6.096 1.00 97.00 100 LYS A CA 1
ATOM 784 C C . LYS A 1 100 ? 10.089 -2.735 7.226 1.00 97.00 100 LYS A C 1
ATOM 786 O O . LYS A 1 100 ? 9.947 -3.564 8.120 1.00 97.00 100 LYS A O 1
ATOM 791 N N . GLN A 1 101 ? 11.089 -1.853 7.244 1.00 96.38 101 GLN A N 1
ATOM 792 C CA . GLN A 1 101 ? 12.024 -1.755 8.373 1.00 96.38 101 GLN A CA 1
ATOM 793 C C . GLN A 1 101 ? 11.328 -1.250 9.646 1.00 96.38 101 GLN A C 1
ATOM 795 O O . GLN A 1 101 ? 11.506 -1.827 10.718 1.00 96.38 101 GLN A O 1
ATOM 800 N N . GLN A 1 102 ? 10.496 -0.211 9.535 1.00 97.25 102 GLN A N 1
ATOM 801 C CA . GLN A 1 102 ? 9.749 0.353 10.666 1.00 97.25 102 GLN A CA 1
ATOM 802 C C . GLN A 1 102 ? 8.726 -0.629 11.256 1.00 97.25 102 GLN A C 1
ATOM 804 O O . GLN A 1 102 ? 8.549 -0.683 12.472 1.00 97.25 102 GLN A O 1
ATOM 809 N N . ALA A 1 103 ? 8.104 -1.458 10.417 1.00 96.94 103 ALA A N 1
ATOM 810 C CA . ALA A 1 103 ? 7.154 -2.493 10.817 1.00 96.94 103 ALA A CA 1
ATOM 811 C C . ALA A 1 103 ? 7.766 -3.565 11.740 1.00 96.94 103 ALA A C 1
ATOM 813 O O . ALA A 1 103 ? 7.026 -4.220 12.471 1.00 96.94 103 ALA A O 1
ATOM 814 N N . ASN A 1 104 ? 9.095 -3.717 11.737 1.00 91.38 104 ASN A N 1
ATOM 815 C CA . ASN A 1 104 ? 9.835 -4.673 12.566 1.00 91.38 104 ASN A CA 1
ATOM 816 C C . ASN A 1 104 ? 10.425 -4.051 13.846 1.00 91.38 104 ASN A C 1
ATOM 818 O O . ASN A 1 104 ? 11.150 -4.721 14.583 1.00 91.38 104 ASN A O 1
ATOM 822 N N . GLN A 1 105 ? 10.154 -2.773 14.120 1.00 91.69 105 GLN A N 1
ATOM 823 C CA . GLN A 1 105 ? 10.673 -2.099 15.308 1.00 91.69 105 GLN A CA 1
ATOM 824 C C . GLN A 1 105 ? 9.973 -2.565 16.595 1.00 91.69 105 GLN A C 1
ATOM 826 O O . GLN A 1 105 ? 8.820 -2.997 16.590 1.00 91.69 105 GLN A O 1
ATOM 831 N N . ALA A 1 106 ? 10.675 -2.440 17.727 1.00 93.62 106 ALA A N 1
ATOM 832 C CA . ALA A 1 106 ? 10.155 -2.833 19.039 1.00 93.62 106 ALA A CA 1
ATOM 833 C C . ALA A 1 106 ? 8.972 -1.963 19.506 1.00 93.62 106 ALA A C 1
ATOM 835 O O . ALA A 1 106 ? 8.069 -2.460 20.182 1.00 93.62 106 ALA A O 1
ATOM 836 N N . ASP A 1 107 ? 8.964 -0.678 19.130 1.00 97.25 107 ASP A N 1
ATOM 837 C CA . ASP A 1 107 ? 7.869 0.251 19.417 1.00 97.25 107 ASP A CA 1
ATOM 838 C C . ASP A 1 107 ? 6.607 -0.178 18.658 1.00 97.25 107 ASP A C 1
ATOM 840 O O . ASP A 1 107 ? 6.489 -0.010 17.442 1.00 97.25 107 ASP A O 1
ATOM 844 N N . LYS A 1 108 ? 5.645 -0.728 19.402 1.00 97.25 108 LYS A N 1
ATOM 845 C CA . LYS A 1 108 ? 4.405 -1.279 18.852 1.00 97.25 108 LYS A CA 1
ATOM 846 C C . LYS A 1 108 ? 3.540 -0.232 18.168 1.00 97.25 108 LYS A C 1
ATOM 848 O O . LYS A 1 108 ? 2.877 -0.567 17.191 1.00 97.25 108 LYS A O 1
ATOM 853 N N . ASN A 1 109 ? 3.557 1.019 18.627 1.00 96.75 109 ASN A N 1
ATOM 854 C CA . ASN A 1 109 ? 2.757 2.072 18.013 1.00 96.75 109 ASN A CA 1
ATOM 855 C C . ASN A 1 109 ? 3.345 2.478 16.653 1.00 96.75 109 ASN A C 1
ATOM 857 O O . ASN A 1 109 ? 2.615 2.577 15.666 1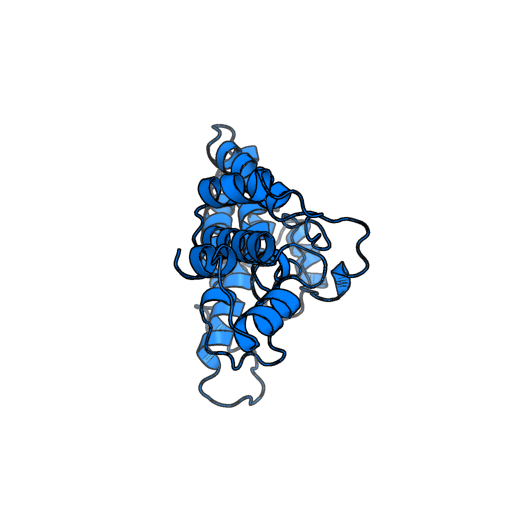.00 96.75 109 ASN A O 1
ATOM 861 N N . LYS A 1 110 ? 4.674 2.627 16.570 1.00 97.62 110 LYS A N 1
ATOM 862 C CA . LYS A 1 110 ? 5.367 2.884 15.293 1.00 97.62 110 LYS A CA 1
ATOM 863 C C . LYS A 1 110 ? 5.236 1.712 14.329 1.00 97.62 110 LYS A C 1
ATOM 865 O O . LYS A 1 110 ? 4.911 1.918 13.162 1.00 97.62 110 LYS A O 1
ATOM 870 N N . ALA A 1 111 ? 5.415 0.488 14.820 1.00 98.44 111 ALA A N 1
ATOM 871 C CA . ALA A 1 111 ? 5.252 -0.715 14.015 1.00 98.44 111 ALA A CA 1
ATOM 872 C C . ALA A 1 111 ? 3.811 -0.858 13.493 1.00 98.44 111 ALA A C 1
ATOM 874 O O . ALA A 1 111 ? 3.611 -1.216 12.331 1.00 98.44 111 ALA A O 1
ATOM 875 N N . ALA A 1 112 ? 2.800 -0.532 14.309 1.00 98.50 112 ALA A N 1
ATOM 876 C CA . ALA A 1 112 ? 1.403 -0.516 13.882 1.00 98.50 112 ALA A CA 1
ATOM 877 C C . ALA A 1 112 ? 1.161 0.504 12.763 1.00 98.50 112 ALA A C 1
ATOM 879 O O . ALA A 1 112 ? 0.541 0.164 11.756 1.00 98.50 112 ALA A O 1
ATOM 880 N N . LEU A 1 113 ? 1.673 1.732 12.913 1.00 98.50 113 LEU A N 1
ATOM 881 C CA . LEU A 1 113 ? 1.515 2.788 11.912 1.00 98.50 113 LEU A CA 1
ATOM 882 C C . LEU A 1 113 ? 2.196 2.414 10.591 1.00 98.50 113 LEU A C 1
ATOM 884 O O . LEU A 1 113 ? 1.603 2.585 9.528 1.00 98.50 113 LEU A O 1
ATOM 888 N N . ALA A 1 114 ? 3.397 1.838 10.656 1.00 98.62 114 ALA A N 1
ATOM 889 C CA . ALA A 1 114 ? 4.111 1.373 9.475 1.00 98.62 114 ALA A CA 1
ATOM 890 C C . ALA A 1 114 ? 3.341 0.262 8.741 1.00 98.62 114 ALA A C 1
ATOM 892 O O . ALA A 1 114 ? 3.189 0.317 7.522 1.00 98.62 114 ALA A O 1
ATOM 893 N N . ASN A 1 115 ? 2.783 -0.709 9.474 1.00 98.69 115 ASN A N 1
ATOM 894 C CA . ASN A 1 115 ? 1.918 -1.738 8.888 1.00 98.69 115 ASN A CA 1
ATOM 895 C C . ASN A 1 115 ? 0.643 -1.135 8.280 1.00 98.69 115 ASN A C 1
ATOM 897 O O . ASN A 1 115 ? 0.247 -1.522 7.186 1.00 98.69 115 ASN A O 1
ATOM 901 N N . TYR A 1 116 ? 0.021 -0.154 8.932 1.00 98.75 116 TYR A N 1
ATOM 902 C CA . TYR A 1 116 ? -1.150 0.531 8.385 1.00 98.75 116 TYR A CA 1
ATOM 903 C C . TYR A 1 116 ? -0.835 1.238 7.059 1.00 98.75 116 TYR A C 1
ATOM 905 O O . TYR A 1 116 ? -1.558 1.084 6.074 1.00 98.75 116 TYR A O 1
ATOM 913 N N . GLN A 1 117 ? 0.286 1.956 7.011 1.00 98.62 117 GLN A N 1
ATOM 914 C CA . GLN A 1 117 ? 0.763 2.654 5.819 1.00 98.62 117 GLN A CA 1
ATOM 915 C C . GLN A 1 117 ? 1.151 1.691 4.690 1.00 98.62 117 GLN A C 1
ATOM 917 O O . GLN A 1 117 ? 0.822 1.959 3.536 1.00 98.62 117 GLN A O 1
ATOM 922 N N . LEU A 1 118 ? 1.774 0.548 5.003 1.00 98.50 118 LEU A N 1
ATOM 923 C CA . LEU A 1 118 ? 2.010 -0.527 4.030 1.00 98.50 118 LEU A CA 1
ATOM 924 C C . LEU A 1 118 ? 0.692 -1.061 3.471 1.00 98.50 118 LEU A C 1
ATOM 926 O O . LEU A 1 118 ? 0.556 -1.193 2.257 1.00 98.50 118 LEU A O 1
ATOM 930 N N . GLY A 1 119 ? -0.293 -1.310 4.338 1.00 98.25 119 GLY A N 1
ATOM 931 C CA . GLY A 1 119 ? -1.637 -1.701 3.922 1.00 98.25 119 GLY A CA 1
ATOM 932 C C . GLY A 1 119 ? -2.243 -0.699 2.940 1.00 98.25 119 GLY A C 1
ATOM 933 O O . GLY A 1 119 ? -2.726 -1.106 1.887 1.00 98.25 119 GLY A O 1
ATOM 934 N N . ASN A 1 120 ? -2.139 0.603 3.229 1.00 97.75 120 ASN A N 1
ATOM 935 C CA . ASN A 1 120 ? -2.631 1.661 2.341 1.00 97.75 120 ASN A CA 1
ATOM 936 C C . ASN A 1 120 ? -1.914 1.676 0.994 1.00 97.75 120 ASN A C 1
ATOM 938 O O . ASN A 1 120 ? -2.594 1.758 -0.021 1.00 97.75 120 ASN A O 1
ATOM 942 N N . ILE A 1 121 ? -0.584 1.534 0.966 1.00 96.75 121 ILE A N 1
ATOM 943 C CA . ILE A 1 121 ? 0.165 1.441 -0.295 1.00 96.75 121 ILE A CA 1
ATOM 944 C C . ILE A 1 121 ? -0.371 0.287 -1.138 1.00 96.75 121 ILE A C 1
ATOM 946 O O . ILE A 1 121 ? -0.782 0.507 -2.274 1.00 96.75 121 ILE A O 1
ATOM 950 N N . TYR A 1 122 ? -0.425 -0.922 -0.575 1.00 96.06 122 TYR A N 1
ATOM 951 C CA . TYR A 1 122 ? -0.867 -2.092 -1.331 1.00 96.06 122 TYR A CA 1
ATOM 952 C C . TYR A 1 122 ? -2.343 -2.035 -1.713 1.00 96.06 122 TYR A C 1
ATOM 954 O O . TYR A 1 122 ? -2.696 -2.568 -2.756 1.00 96.06 122 TYR A O 1
ATOM 962 N N . TYR A 1 123 ? -3.200 -1.389 -0.918 1.00 95.56 123 TYR A N 1
ATOM 963 C CA . TYR A 1 123 ? -4.592 -1.144 -1.297 1.00 95.56 123 TYR A CA 1
ATOM 964 C C . TYR A 1 123 ? -4.676 -0.148 -2.455 1.00 95.56 123 TYR A C 1
ATOM 966 O O . TYR A 1 123 ? -5.373 -0.386 -3.442 1.00 95.56 123 TYR A O 1
ATOM 974 N N . ASN A 1 124 ? -3.949 0.966 -2.352 1.00 93.88 124 ASN A N 1
ATOM 975 C CA . ASN A 1 124 ? -4.023 2.063 -3.305 1.00 93.88 124 ASN A CA 1
ATOM 976 C C . ASN A 1 124 ? -3.431 1.707 -4.672 1.00 93.88 124 ASN A C 1
ATOM 978 O O . ASN A 1 124 ? -3.793 2.344 -5.659 1.00 93.88 124 ASN A O 1
ATOM 982 N N . THR A 1 125 ? -2.561 0.700 -4.749 1.00 92.50 125 THR A N 1
ATOM 983 C CA . THR A 1 125 ? -2.040 0.175 -6.016 1.00 92.50 125 THR A CA 1
ATOM 984 C C . THR A 1 125 ? -2.905 -0.928 -6.634 1.00 92.50 125 THR A C 1
ATOM 986 O O . THR A 1 125 ? -2.610 -1.358 -7.748 1.00 92.50 125 THR A O 1
ATOM 989 N N . THR A 1 126 ? -3.977 -1.372 -5.965 1.00 90.69 126 THR A N 1
ATOM 990 C CA . THR A 1 126 ? -4.991 -2.249 -6.581 1.00 90.69 126 THR A CA 1
ATOM 991 C C . THR A 1 126 ? -5.897 -1.479 -7.542 1.00 90.69 126 THR A C 1
ATOM 993 O O . THR A 1 126 ? -5.920 -0.249 -7.558 1.00 90.69 126 THR A O 1
ATOM 996 N N . TYR A 1 127 ? -6.753 -2.204 -8.264 1.00 87.69 127 TYR A N 1
ATOM 997 C CA . TYR A 1 127 ? -7.822 -1.652 -9.098 1.00 87.69 127 TYR A CA 1
ATOM 998 C C . TYR A 1 127 ? -8.737 -0.636 -8.382 1.00 87.69 127 TYR A C 1
ATOM 1000 O O . TYR A 1 127 ? -9.304 0.256 -9.027 1.00 87.69 127 TYR A O 1
ATOM 1008 N N . PHE A 1 128 ? -8.926 -0.797 -7.069 1.00 87.75 128 PHE A N 1
ATOM 1009 C CA . PHE A 1 128 ? -9.817 0.032 -6.247 1.00 87.75 128 PHE A CA 1
ATOM 1010 C C . PHE A 1 128 ? -9.157 1.335 -5.786 1.00 87.75 128 PHE A C 1
ATOM 1012 O O . PHE A 1 128 ? -9.843 2.274 -5.381 1.00 87.75 128 PHE A O 1
ATOM 1019 N N . GLY A 1 129 ? -7.831 1.379 -5.839 1.00 89.75 129 GLY A N 1
ATOM 1020 C CA . GLY A 1 129 ? -7.020 2.485 -5.383 1.00 89.75 129 GLY A CA 1
ATOM 1021 C C . GLY A 1 129 ? -6.719 3.511 -6.467 1.00 89.75 129 GLY A C 1
ATOM 1022 O O . GLY A 1 129 ? -6.793 3.235 -7.661 1.00 89.75 129 GLY A O 1
ATOM 1023 N N . PHE A 1 130 ? -6.350 4.722 -6.053 1.00 88.94 130 PHE A N 1
ATOM 1024 C CA . PHE A 1 130 ? -5.988 5.794 -6.986 1.00 88.94 130 PHE A CA 1
ATOM 1025 C C . PHE A 1 130 ? -4.581 5.622 -7.582 1.00 88.94 130 PHE A C 1
ATOM 1027 O O . PHE A 1 130 ? -4.324 6.066 -8.696 1.00 88.94 130 PHE A O 1
ATOM 1034 N N . ALA A 1 131 ? -3.679 4.954 -6.859 1.00 91.25 131 ALA A N 1
ATOM 1035 C CA . ALA A 1 131 ? -2.286 4.743 -7.240 1.00 91.25 131 ALA A CA 1
ATOM 1036 C C . ALA A 1 131 ? -2.093 3.501 -8.131 1.00 91.25 131 ALA A C 1
ATOM 1038 O O . ALA A 1 131 ? -0.971 3.019 -8.280 1.00 91.25 131 ALA A O 1
ATOM 1039 N N . TRP A 1 132 ? -3.162 2.977 -8.742 1.00 89.62 132 TRP A N 1
ATOM 1040 C CA . TRP A 1 132 ? -3.124 1.793 -9.608 1.00 89.62 132 TRP A CA 1
ATOM 1041 C C . TRP A 1 132 ? -2.092 1.922 -10.744 1.00 89.62 132 TRP A C 1
ATOM 1043 O O . TRP A 1 132 ? -1.412 0.951 -11.072 1.00 89.62 132 TRP A O 1
ATOM 1053 N N . LYS A 1 133 ? -1.886 3.141 -11.272 1.00 89.31 133 LYS A N 1
ATOM 1054 C CA . LYS A 1 133 ? -0.889 3.449 -12.318 1.00 89.31 133 LYS A CA 1
ATOM 1055 C C . LYS A 1 133 ? 0.559 3.152 -11.898 1.00 89.31 133 LYS A C 1
ATOM 1057 O O . LYS A 1 133 ? 1.444 3.030 -12.739 1.00 89.31 133 LYS A O 1
ATOM 1062 N N . ALA A 1 134 ? 0.826 3.029 -10.595 1.00 91.94 134 ALA A N 1
ATOM 1063 C CA . ALA A 1 134 ? 2.145 2.646 -10.101 1.00 91.94 134 ALA A CA 1
ATOM 1064 C C . ALA A 1 134 ? 2.486 1.188 -10.429 1.00 91.94 134 ALA A C 1
ATOM 1066 O O . ALA A 1 134 ? 3.662 0.860 -10.576 1.00 91.94 134 ALA A O 1
ATOM 1067 N N . LEU A 1 135 ? 1.476 0.322 -10.545 1.00 90.69 135 LEU A N 1
ATOM 1068 C CA . LEU A 1 135 ? 1.667 -1.088 -10.859 1.00 90.69 135 LEU A CA 1
ATOM 1069 C C . LEU A 1 135 ? 1.085 -1.484 -12.206 1.00 90.69 135 LEU A C 1
ATOM 1071 O O . LEU A 1 135 ? 1.401 -2.579 -12.646 1.00 90.69 135 LEU A O 1
ATOM 1075 N N . ASP A 1 136 ? 0.298 -0.650 -12.883 1.00 87.81 136 ASP A N 1
ATOM 1076 C CA . ASP A 1 136 ? -0.335 -1.014 -14.149 1.00 87.81 136 ASP A CA 1
ATOM 1077 C C . ASP A 1 136 ? -0.389 0.118 -15.174 1.00 87.81 136 ASP A C 1
ATOM 1079 O O . ASP A 1 136 ? -0.379 1.294 -14.824 1.00 87.81 136 ASP A O 1
ATOM 1083 N N . TYR A 1 137 ? -0.469 -0.252 -16.451 1.00 86.38 137 TYR A N 1
ATOM 1084 C CA . TYR A 1 137 ? -0.523 0.690 -17.576 1.00 86.38 137 TYR A CA 1
ATOM 1085 C C . TYR A 1 137 ? -1.930 0.839 -18.152 1.00 86.38 137 TYR A C 1
ATOM 1087 O O . TYR A 1 137 ? -2.197 1.787 -18.888 1.00 86.38 137 TYR A O 1
ATOM 1095 N N . PHE A 1 138 ? -2.840 -0.079 -17.824 1.00 84.50 138 PHE A N 1
ATOM 1096 C CA . PHE A 1 138 ? -4.204 -0.053 -18.323 1.00 84.50 138 PHE A CA 1
ATOM 1097 C C . PHE A 1 138 ? -5.187 -0.511 -17.255 1.00 84.50 138 PHE A C 1
ATOM 1099 O O . PHE A 1 138 ? -5.094 -1.623 -16.756 1.00 84.50 138 PHE A O 1
ATOM 1106 N N . ARG A 1 139 ? -6.185 0.323 -16.959 1.00 80.06 139 ARG A N 1
ATOM 1107 C CA . ARG A 1 139 ? -7.267 -0.032 -16.044 1.00 80.06 139 ARG A CA 1
ATOM 1108 C C . ARG A 1 139 ? -8.564 -0.221 -16.828 1.00 80.06 139 ARG A C 1
ATOM 1110 O O . ARG A 1 139 ? -9.084 0.766 -17.353 1.00 80.06 139 ARG A O 1
ATOM 1117 N N . PRO A 1 140 ? -9.127 -1.438 -16.892 1.00 75.31 140 PRO A N 1
ATOM 1118 C CA . PRO A 1 140 ? -10.368 -1.656 -17.617 1.00 75.31 140 PRO A CA 1
ATOM 1119 C C . PRO A 1 140 ? -11.538 -0.927 -16.941 1.00 75.31 140 PRO A C 1
ATOM 1121 O O . PRO A 1 140 ? -11.662 -0.899 -15.712 1.00 75.31 140 PRO A O 1
ATOM 1124 N N . TYR A 1 141 ? -12.425 -0.351 -17.756 1.00 67.88 141 TYR A N 1
ATOM 1125 C CA . TYR A 1 141 ? -13.663 0.276 -17.278 1.00 67.88 141 TYR A CA 1
ATOM 1126 C C . TYR A 1 141 ? -14.646 -0.745 -16.703 1.00 67.88 141 TYR A C 1
ATOM 1128 O O . TYR A 1 141 ? -15.404 -0.426 -15.791 1.00 67.88 141 TYR A O 1
ATOM 1136 N N . SER A 1 142 ? -14.625 -1.973 -17.221 1.00 63.84 142 SER A N 1
ATOM 1137 C CA . SER A 1 142 ? -15.446 -3.066 -16.727 1.00 63.84 142 SER A CA 1
ATOM 1138 C C . SER A 1 142 ? -14.626 -3.989 -15.833 1.00 63.84 142 SER A C 1
ATOM 1140 O O . SER A 1 142 ? -13.491 -4.356 -16.132 1.00 63.84 142 SER A O 1
ATOM 1142 N N . TYR A 1 143 ? -15.255 -4.461 -14.763 1.00 58.88 143 TYR A N 1
ATOM 1143 C CA . TYR A 1 143 ? -14.692 -5.481 -13.881 1.00 58.88 143 TYR A CA 1
ATOM 1144 C C . TYR A 1 143 ? -14.458 -6.825 -14.606 1.00 58.88 143 TYR A C 1
ATOM 1146 O O . TYR A 1 143 ? -13.878 -7.730 -14.032 1.00 58.88 143 TYR A O 1
ATOM 1154 N N . THR A 1 144 ? -14.877 -6.988 -15.865 1.00 54.72 144 THR A N 1
ATOM 1155 C CA . THR A 1 144 ? -14.932 -8.262 -16.606 1.00 54.72 144 THR A CA 1
ATOM 1156 C C . THR A 1 144 ? -13.576 -8.876 -16.966 1.00 54.72 144 THR A C 1
ATOM 1158 O O . THR A 1 144 ? -13.551 -10.023 -17.410 1.00 54.72 144 THR A O 1
ATOM 1161 N N . ALA A 1 145 ? -12.461 -8.164 -16.782 1.00 54.44 145 ALA A N 1
ATOM 1162 C CA . ALA A 1 145 ? -11.134 -8.733 -16.995 1.00 54.44 145 ALA A CA 1
ATOM 1163 C C . ALA A 1 145 ? -10.873 -9.852 -15.968 1.00 54.44 145 ALA A C 1
ATOM 1165 O O . ALA A 1 145 ? -11.090 -9.678 -14.769 1.00 54.44 145 ALA A O 1
ATOM 1166 N N . LYS A 1 146 ? -10.436 -11.027 -16.440 1.00 53.19 146 LYS A N 1
ATOM 1167 C CA . LYS A 1 146 ? -10.090 -12.199 -15.610 1.00 53.19 146 LYS A CA 1
ATOM 1168 C C . LYS A 1 146 ? -8.765 -12.026 -14.851 1.00 53.19 146 LYS A C 1
ATOM 1170 O O . LYS A 1 146 ? -8.264 -12.988 -14.274 1.00 53.19 146 LYS A O 1
ATOM 1175 N N . ASP A 1 147 ? -8.212 -10.820 -14.835 1.00 58.00 147 ASP A N 1
ATOM 1176 C CA . ASP A 1 147 ? -6.902 -10.533 -14.269 1.00 58.00 147 ASP A CA 1
ATOM 1177 C C . ASP A 1 147 ? -7.014 -10.369 -12.747 1.00 58.00 147 ASP A C 1
ATOM 1179 O O . ASP A 1 147 ? -7.070 -9.266 -12.205 1.00 58.00 147 ASP A O 1
ATOM 1183 N N . ALA A 1 148 ? -7.109 -11.508 -12.057 1.00 59.28 148 ALA A N 1
ATOM 1184 C CA . ALA A 1 148 ? -7.339 -11.600 -10.617 1.00 59.28 148 ALA A CA 1
ATOM 1185 C C . ALA A 1 148 ? -6.292 -10.845 -9.775 1.00 59.28 148 ALA A C 1
ATOM 1187 O O . ALA A 1 148 ? -6.626 -10.341 -8.705 1.00 59.28 148 ALA A O 1
ATOM 1188 N N . GLU A 1 149 ? -5.056 -10.721 -10.268 1.00 63.28 149 GLU A N 1
ATOM 1189 C CA . GLU A 1 149 ? -3.948 -10.086 -9.542 1.00 63.28 149 GLU A CA 1
ATOM 1190 C C . GLU A 1 149 ? -4.184 -8.593 -9.263 1.00 63.28 149 GLU A C 1
ATOM 1192 O O . GLU A 1 149 ? -3.793 -8.099 -8.209 1.00 63.28 149 GLU A O 1
ATOM 1197 N N . TYR A 1 150 ? -4.882 -7.869 -10.145 1.00 73.69 150 TYR A N 1
ATOM 1198 C CA . TYR A 1 150 ? -5.152 -6.434 -9.956 1.00 73.69 150 TYR A CA 1
ATOM 1199 C C . TYR A 1 150 ? -6.224 -6.139 -8.914 1.00 73.69 150 TYR A C 1
ATOM 1201 O O . TYR A 1 150 ? -6.308 -5.026 -8.388 1.00 73.69 150 TYR A O 1
ATOM 1209 N N . PHE A 1 151 ? -7.068 -7.125 -8.638 1.00 82.31 151 PHE A N 1
ATOM 1210 C CA . PHE A 1 151 ? -8.166 -7.008 -7.693 1.00 82.31 151 PHE A CA 1
ATOM 1211 C C . PHE A 1 151 ? -7.833 -7.626 -6.330 1.00 82.31 151 PHE A C 1
ATOM 1213 O O . PHE A 1 151 ? -8.637 -7.517 -5.400 1.00 82.31 151 PHE A O 1
ATOM 1220 N N . ASP A 1 152 ? -6.668 -8.268 -6.198 1.00 86.06 152 ASP A N 1
ATOM 1221 C CA 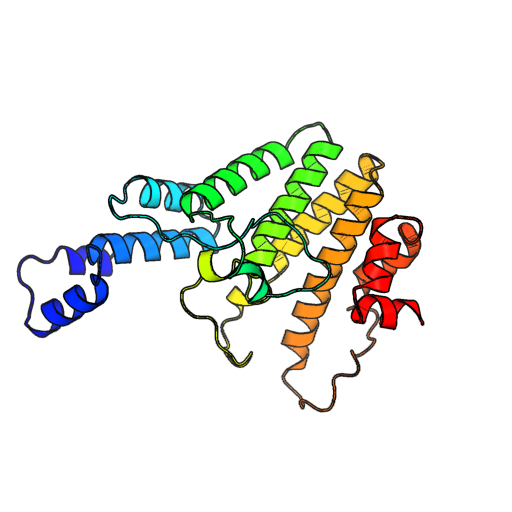. ASP A 1 152 ? -6.274 -8.949 -4.975 1.00 86.06 152 ASP A CA 1
ATOM 1222 C C . ASP A 1 152 ? -5.884 -7.959 -3.864 1.00 86.06 152 ASP A C 1
ATOM 1224 O O . ASP A 1 152 ? -4.813 -7.353 -3.858 1.00 86.06 152 ASP A O 1
ATOM 1228 N N . GLY A 1 153 ? -6.766 -7.821 -2.873 1.00 91.06 153 GLY A N 1
ATOM 1229 C CA . GLY A 1 153 ? -6.523 -7.048 -1.655 1.00 91.06 153 GLY A CA 1
ATOM 1230 C C . GLY A 1 153 ? -5.853 -7.840 -0.525 1.00 91.06 153 GLY A C 1
ATOM 1231 O O . GLY A 1 153 ? -5.702 -7.301 0.574 1.00 91.06 153 GLY A O 1
ATOM 1232 N N . SER A 1 154 ? -5.478 -9.108 -0.734 1.00 93.12 154 SER A N 1
ATOM 1233 C CA . SER A 1 154 ? -4.980 -10.005 0.321 1.00 93.12 154 SER A CA 1
ATOM 1234 C C . SER A 1 154 ? -3.713 -9.479 0.999 1.00 93.12 154 SER A C 1
ATOM 1236 O O . SER A 1 154 ? -3.592 -9.533 2.227 1.00 93.12 154 SER A O 1
ATOM 1238 N N . ARG A 1 155 ? -2.795 -8.896 0.217 1.00 94.44 155 ARG A N 1
ATOM 1239 C CA . ARG A 1 155 ? -1.551 -8.304 0.725 1.00 94.44 155 ARG A CA 1
ATOM 1240 C C . ARG A 1 155 ? -1.836 -7.106 1.627 1.00 94.44 155 ARG A C 1
ATOM 1242 O O . ARG A 1 155 ? -1.327 -7.052 2.744 1.00 94.44 155 ARG A O 1
ATOM 1249 N N . ALA A 1 156 ? -2.692 -6.186 1.182 1.00 97.00 156 ALA A N 1
ATOM 1250 C CA . ALA A 1 156 ? -3.123 -5.047 1.990 1.00 97.00 156 ALA A CA 1
ATOM 1251 C C . ALA A 1 156 ? -3.797 -5.512 3.291 1.00 97.00 156 ALA A C 1
ATOM 1253 O O . ALA A 1 156 ? -3.443 -5.059 4.380 1.00 97.00 156 ALA A O 1
ATOM 1254 N N . LEU A 1 157 ? -4.699 -6.496 3.193 1.00 97.50 157 LEU A N 1
ATOM 1255 C CA . LEU A 1 157 ? -5.383 -7.093 4.336 1.00 97.50 157 LEU A CA 1
ATOM 1256 C C . LEU A 1 157 ? -4.410 -7.696 5.358 1.00 97.50 157 LEU A C 1
ATOM 1258 O O . LEU A 1 157 ? -4.608 -7.522 6.562 1.00 97.50 157 LEU A O 1
ATOM 1262 N N . ALA A 1 158 ? -3.358 -8.387 4.912 1.00 97.81 158 ALA A N 1
ATOM 1263 C CA . ALA A 1 158 ? -2.346 -8.944 5.806 1.00 97.81 158 ALA A CA 1
ATOM 1264 C C . ALA A 1 158 ? -1.672 -7.846 6.647 1.00 97.81 158 ALA A C 1
ATOM 1266 O O . ALA A 1 158 ? -1.583 -7.979 7.871 1.00 97.81 158 ALA A O 1
ATOM 1267 N N . PHE A 1 159 ? -1.288 -6.734 6.017 1.00 98.50 159 PHE A N 1
ATOM 1268 C CA . PHE A 1 159 ? -0.714 -5.581 6.711 1.00 98.50 159 PHE A CA 1
ATOM 1269 C C . PHE A 1 159 ? -1.710 -4.908 7.661 1.00 98.50 159 PHE A C 1
ATOM 1271 O O . PHE A 1 159 ? -1.359 -4.621 8.805 1.00 98.50 159 PHE A O 1
ATOM 1278 N N . TYR A 1 160 ? -2.977 -4.745 7.269 1.00 98.75 160 TYR A N 1
ATOM 1279 C CA . TYR A 1 160 ? -4.000 -4.214 8.175 1.00 98.75 160 TYR A CA 1
ATOM 1280 C C . TYR A 1 160 ? -4.236 -5.111 9.395 1.00 98.75 160 TYR A C 1
ATOM 1282 O O . TYR A 1 160 ? -4.396 -4.604 10.503 1.00 98.75 160 TYR A O 1
ATOM 1290 N N . LYS A 1 161 ? -4.195 -6.441 9.246 1.00 98.62 161 LYS A N 1
ATOM 1291 C CA . LYS A 1 161 ? -4.312 -7.378 10.381 1.00 98.62 161 LYS A CA 1
ATOM 1292 C C . LYS A 1 161 ? -3.139 -7.252 11.357 1.00 98.62 161 LYS A C 1
ATOM 1294 O O . LYS A 1 161 ? -3.352 -7.301 12.573 1.00 98.62 161 LYS A O 1
ATOM 1299 N N . GLN A 1 162 ? -1.925 -7.050 10.845 1.00 98.56 162 GLN A N 1
ATOM 1300 C CA . GLN A 1 162 ? -0.762 -6.759 11.687 1.00 98.56 162 GLN A CA 1
ATOM 1301 C C . GLN A 1 162 ? -0.910 -5.404 12.388 1.00 98.56 162 GLN A C 1
ATOM 1303 O O . GLN A 1 162 ? -0.725 -5.322 13.603 1.00 98.56 162 GLN A O 1
ATOM 1308 N N . ALA A 1 163 ? -1.340 -4.367 11.662 1.00 98.75 163 ALA A N 1
ATOM 1309 C CA . ALA A 1 163 ? -1.600 -3.042 12.219 1.00 98.75 163 ALA A CA 1
ATOM 1310 C C . ALA A 1 163 ? -2.642 -3.084 13.348 1.00 98.75 163 ALA A C 1
ATOM 1312 O O . ALA A 1 163 ? -2.390 -2.539 14.417 1.00 98.75 163 ALA A O 1
ATOM 1313 N N . ILE A 1 164 ? -3.760 -3.800 13.166 1.00 98.69 164 ILE A N 1
ATOM 1314 C CA . ILE A 1 164 ? -4.784 -4.020 14.204 1.00 98.69 164 ILE A CA 1
ATOM 1315 C C . ILE A 1 164 ? -4.162 -4.645 15.454 1.00 98.69 164 ILE A C 1
ATOM 1317 O O . ILE A 1 164 ? -4.372 -4.156 16.564 1.00 98.69 164 ILE A O 1
ATOM 1321 N N . THR A 1 165 ? -3.404 -5.729 15.279 1.00 98.50 165 THR A N 1
ATOM 1322 C CA . THR A 1 165 ? -2.808 -6.479 16.393 1.00 98.50 165 THR A CA 1
ATOM 1323 C C . THR A 1 165 ? -1.868 -5.589 17.203 1.00 98.50 165 THR A C 1
ATOM 1325 O O . THR A 1 165 ? -2.001 -5.488 18.424 1.00 98.50 165 THR A O 1
ATOM 1328 N N . LEU A 1 166 ? -0.958 -4.895 16.521 1.00 98.62 166 LEU A N 1
ATOM 1329 C CA . LEU A 1 166 ? 0.037 -4.026 17.143 1.00 98.62 166 LEU A CA 1
ATOM 1330 C C . LEU A 1 166 ? -0.599 -2.770 17.756 1.00 98.62 166 LEU A C 1
ATOM 1332 O O . LEU A 1 166 ? -0.242 -2.391 18.868 1.00 98.62 166 LEU A O 1
ATOM 1336 N N . ALA A 1 167 ? -1.583 -2.161 17.089 1.00 98.62 167 ALA A N 1
ATOM 1337 C CA . ALA A 1 167 ? -2.300 -0.995 17.602 1.00 98.62 167 ALA A CA 1
ATOM 1338 C C . ALA A 1 167 ? -3.074 -1.334 18.883 1.00 98.62 167 ALA A C 1
ATOM 1340 O O . ALA A 1 167 ? -3.021 -0.573 19.847 1.00 98.62 167 ALA A O 1
ATOM 1341 N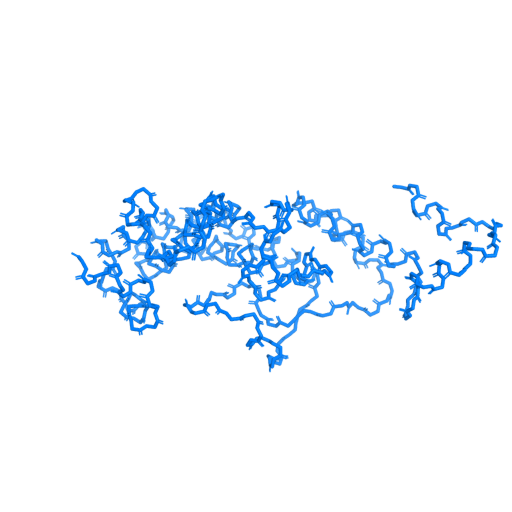 N . LYS A 1 168 ? -3.728 -2.505 18.939 1.00 98.25 168 LYS A N 1
ATOM 1342 C CA . LYS A 1 168 ? -4.387 -2.997 20.160 1.00 98.25 168 LYS A CA 1
ATOM 1343 C C . LYS A 1 168 ? -3.385 -3.219 21.293 1.00 98.25 168 LYS A C 1
ATOM 1345 O O . LYS A 1 168 ? -3.646 -2.780 22.408 1.00 98.25 168 LYS A O 1
ATOM 1350 N N . GLN A 1 169 ? -2.233 -3.834 21.011 1.00 98.00 169 GLN A N 1
ATOM 1351 C CA . GLN A 1 169 ? -1.153 -4.006 21.996 1.00 98.00 169 GLN A CA 1
ATOM 1352 C C . GLN A 1 169 ? -0.607 -2.665 22.506 1.00 98.00 169 GLN A C 1
ATOM 1354 O O . GLN A 1 169 ? -0.296 -2.539 23.685 1.00 98.00 169 GLN A O 1
ATOM 1359 N N . ALA A 1 170 ? -0.521 -1.661 21.633 1.00 97.81 170 ALA A N 1
ATOM 1360 C CA . ALA A 1 170 ? -0.073 -0.313 21.969 1.00 97.81 170 ALA A CA 1
ATOM 1361 C C . ALA A 1 170 ? -1.163 0.568 22.614 1.00 97.81 170 ALA A C 1
ATOM 1363 O O . ALA A 1 170 ? -0.894 1.720 22.942 1.00 97.81 170 ALA A O 1
ATOM 1364 N N . GLY A 1 171 ? -2.402 0.080 22.751 1.00 97.88 171 GLY A N 1
ATOM 1365 C CA . GLY A 1 171 ? -3.535 0.873 23.240 1.00 97.88 171 GLY A CA 1
ATOM 1366 C C . GLY A 1 171 ? -4.027 1.962 22.273 1.00 97.88 171 GLY A C 1
ATOM 1367 O O . GLY A 1 171 ? -4.856 2.790 22.654 1.00 97.88 171 GLY A O 1
ATOM 1368 N N . ASN A 1 172 ? -3.570 1.968 21.017 1.00 98.31 172 ASN A N 1
ATOM 1369 C CA . ASN A 1 172 ? -3.957 2.955 20.010 1.00 98.31 172 ASN A CA 1
ATOM 1370 C C . ASN A 1 172 ? -5.281 2.566 19.329 1.00 98.31 172 ASN A C 1
ATOM 1372 O O . ASN A 1 172 ? -5.313 1.919 18.278 1.00 98.31 172 ASN A O 1
ATOM 1376 N N . LYS A 1 173 ? -6.396 2.967 19.947 1.00 98.50 173 LYS A N 1
ATOM 1377 C CA . LYS A 1 173 ? -7.749 2.638 19.470 1.00 98.50 173 LYS A CA 1
ATOM 1378 C C . LYS A 1 173 ? -8.091 3.268 18.118 1.00 98.50 173 LYS A C 1
ATOM 1380 O O . LYS A 1 173 ? -8.768 2.623 17.325 1.00 98.50 173 LYS A O 1
ATOM 1385 N N . GLU A 1 174 ? -7.620 4.484 17.842 1.00 98.50 174 GLU A N 1
ATOM 1386 C CA . GLU A 1 174 ? -7.897 5.177 16.573 1.00 98.50 174 GLU A CA 1
ATOM 1387 C C . GLU A 1 174 ? -7.245 4.450 15.396 1.00 98.50 174 GLU A C 1
ATOM 1389 O O . GLU A 1 174 ? -7.908 4.141 14.407 1.00 98.50 174 GLU A O 1
ATOM 1394 N N . LEU A 1 175 ? -5.969 4.083 15.529 1.00 98.69 175 LEU A N 1
ATOM 1395 C CA . LEU A 1 175 ? -5.263 3.353 14.479 1.00 98.69 175 LEU A CA 1
ATOM 1396 C C . LEU A 1 175 ? -5.837 1.944 14.269 1.00 98.69 175 LEU A C 1
ATOM 1398 O O . LEU A 1 175 ? -5.928 1.470 13.134 1.00 98.69 175 LEU A O 1
ATOM 1402 N N . ALA A 1 176 ? -6.267 1.278 15.346 1.00 98.69 176 ALA A N 1
ATOM 1403 C CA . ALA A 1 176 ? -6.969 0.003 15.237 1.00 98.69 176 ALA A CA 1
ATOM 1404 C C . ALA A 1 176 ? -8.295 0.160 14.472 1.00 98.69 176 ALA A C 1
ATOM 1406 O O . ALA A 1 176 ? -8.567 -0.631 13.570 1.00 98.69 176 ALA A O 1
ATOM 1407 N N . ALA A 1 177 ? -9.083 1.201 14.766 1.00 98.69 177 ALA A N 1
ATOM 1408 C CA . ALA A 1 177 ? -10.341 1.490 14.076 1.00 98.69 177 ALA A CA 1
ATOM 1409 C C . ALA A 1 177 ? -10.130 1.779 12.579 1.00 98.69 177 ALA A C 1
ATOM 1411 O O . ALA A 1 177 ? -10.807 1.194 11.730 1.00 98.69 177 ALA A O 1
ATOM 1412 N N . GLN A 1 178 ? -9.142 2.614 12.250 1.00 98.62 178 GLN A N 1
ATOM 1413 C CA . GLN A 1 178 ? -8.717 2.890 10.874 1.00 98.62 178 GLN A CA 1
ATOM 1414 C C . GLN A 1 178 ? -8.336 1.609 10.126 1.00 98.62 178 GLN A C 1
ATOM 1416 O O . GLN A 1 178 ? -8.810 1.352 9.016 1.00 98.62 178 GLN A O 1
ATOM 1421 N N . SER A 1 179 ? -7.530 0.760 10.765 1.00 98.69 179 SER A N 1
ATOM 1422 C CA . SER A 1 179 ? -7.067 -0.500 10.181 1.00 98.69 179 SER A CA 1
ATOM 1423 C C . SER A 1 179 ? -8.210 -1.500 9.976 1.00 98.69 179 SER A C 1
ATOM 1425 O O . SER A 1 179 ? -8.278 -2.143 8.931 1.00 98.69 179 SER A O 1
ATOM 1427 N N . TYR A 1 180 ? -9.149 -1.601 10.923 1.00 98.50 180 TYR A N 1
ATOM 1428 C CA . TYR A 1 180 ? -10.358 -2.418 10.773 1.00 98.50 180 TYR A CA 1
ATOM 1429 C C . TYR A 1 180 ? -11.234 -1.950 9.611 1.00 98.50 180 TYR A C 1
ATOM 1431 O O . TYR A 1 180 ? -11.735 -2.774 8.847 1.00 98.50 180 TYR A O 1
ATOM 1439 N N . PHE A 1 181 ? -11.404 -0.640 9.444 1.00 98.25 181 PHE A N 1
ATOM 1440 C CA . PHE A 1 181 ? -12.180 -0.096 8.334 1.00 98.25 181 PHE A CA 1
ATOM 1441 C C . PHE A 1 181 ? -11.553 -0.424 6.977 1.00 98.25 181 PHE A C 1
ATOM 1443 O O . PHE A 1 181 ? -12.251 -0.881 6.071 1.00 98.25 181 PHE A O 1
ATOM 1450 N N . MET A 1 182 ? -10.237 -0.261 6.839 1.00 98.19 182 MET A N 1
ATOM 1451 C CA . MET A 1 182 ? -9.550 -0.611 5.594 1.00 98.19 182 MET A CA 1
ATOM 1452 C C . MET A 1 182 ? -9.529 -2.129 5.340 1.00 98.19 182 MET A C 1
ATOM 1454 O O . MET A 1 182 ? -9.717 -2.566 4.202 1.00 98.19 182 MET A O 1
ATOM 1458 N N . ALA A 1 183 ? -9.413 -2.953 6.387 1.00 97.88 183 ALA A N 1
ATOM 1459 C CA . ALA A 1 183 ? -9.579 -4.404 6.282 1.00 97.88 183 ALA A CA 1
ATOM 1460 C C . ALA A 1 183 ? -10.989 -4.789 5.794 1.00 97.88 183 ALA A C 1
ATOM 1462 O O . ALA A 1 183 ? -11.129 -5.646 4.921 1.00 97.88 183 ALA A O 1
ATOM 1463 N N . ALA A 1 184 ? -12.029 -4.107 6.282 1.00 95.50 184 ALA A N 1
ATOM 1464 C CA . ALA A 1 184 ? -13.403 -4.320 5.836 1.00 95.50 184 ALA A CA 1
ATOM 1465 C C . ALA A 1 184 ? -13.629 -3.925 4.370 1.00 95.50 184 ALA A C 1
ATOM 1467 O O . ALA A 1 184 ? -14.464 -4.522 3.691 1.00 95.50 184 ALA A O 1
ATOM 1468 N N . LYS A 1 185 ? -12.899 -2.933 3.848 1.00 93.94 185 LYS A N 1
ATOM 1469 C CA . LYS A 1 185 ? -12.921 -2.615 2.410 1.00 93.94 185 LYS A CA 1
ATOM 1470 C C . LYS A 1 185 ? -12.324 -3.751 1.583 1.00 93.94 185 LYS A C 1
ATOM 1472 O O . LYS A 1 185 ? -12.938 -4.168 0.608 1.00 93.94 185 LYS A O 1
ATOM 1477 N N . CYS A 1 186 ? -11.193 -4.315 2.012 1.00 94.00 186 CYS A N 1
ATOM 1478 C CA . CYS A 1 186 ? -10.590 -5.480 1.353 1.00 94.00 186 CYS A CA 1
ATOM 1479 C C . CYS A 1 186 ? -11.542 -6.693 1.340 1.00 94.00 186 CYS A C 1
ATOM 1481 O O . CYS A 1 186 ? -11.689 -7.359 0.314 1.00 94.00 186 CYS A O 1
ATOM 1483 N N . GLU A 1 187 ? -12.211 -6.954 2.467 1.00 91.31 187 GLU A N 1
ATOM 1484 C CA . GLU A 1 187 ? -13.216 -8.017 2.614 1.00 91.31 187 GLU A CA 1
ATOM 1485 C C . GLU A 1 187 ? -14.394 -7.827 1.646 1.00 91.31 187 GLU A C 1
ATOM 1487 O O . GLU A 1 187 ? -14.717 -8.735 0.880 1.00 91.31 187 GLU A O 1
ATOM 1492 N N . GLN A 1 188 ? -14.976 -6.626 1.604 1.00 87.25 188 GLN A N 1
ATOM 1493 C CA . GLN A 1 188 ? -16.082 -6.307 0.696 1.00 87.25 188 GLN A CA 1
ATOM 1494 C C . GLN A 1 188 ? -15.678 -6.401 -0.776 1.00 87.25 188 GLN A C 1
ATOM 1496 O O . GLN A 1 188 ? -16.407 -6.985 -1.572 1.00 87.25 188 GLN A O 1
ATOM 1501 N N . ASN A 1 189 ? -14.510 -5.871 -1.145 1.00 87.31 189 ASN A N 1
ATOM 1502 C CA . ASN A 1 189 ? -14.009 -5.955 -2.516 1.00 87.31 189 ASN A CA 1
ATOM 1503 C C . ASN A 1 189 ? -13.861 -7.419 -2.949 1.00 87.31 189 ASN A C 1
ATOM 1505 O O . ASN A 1 189 ? -14.355 -7.803 -4.006 1.00 87.31 189 ASN A O 1
ATOM 1509 N N . THR A 1 190 ? -13.267 -8.257 -2.094 1.00 85.88 190 THR A N 1
ATOM 1510 C CA . THR A 1 190 ? -13.132 -9.703 -2.336 1.00 85.88 190 THR A CA 1
ATOM 1511 C C . THR A 1 190 ? -14.489 -10.372 -2.536 1.00 85.88 190 THR A C 1
ATOM 1513 O O . THR A 1 190 ? -14.653 -11.207 -3.425 1.00 85.88 190 THR A O 1
ATOM 1516 N N . TYR A 1 191 ? -15.469 -10.006 -1.714 1.00 81.38 191 TYR A N 1
ATOM 1517 C CA . TYR A 1 191 ? -16.819 -10.540 -1.791 1.00 81.38 191 TYR A CA 1
ATOM 1518 C C . TYR A 1 191 ? -17.516 -10.192 -3.114 1.00 81.38 191 TYR A C 1
ATOM 1520 O O . TYR A 1 191 ? -17.975 -11.089 -3.825 1.00 81.38 191 TYR A O 1
ATOM 1528 N N . TYR A 1 192 ? -17.529 -8.911 -3.496 1.00 77.38 192 TYR A N 1
ATOM 1529 C CA . TYR A 1 192 ? -18.178 -8.462 -4.731 1.00 77.38 192 TYR A CA 1
ATOM 1530 C C . TYR A 1 192 ? -17.538 -9.055 -5.991 1.00 77.38 192 TYR A C 1
ATOM 1532 O O . TYR A 1 192 ? -18.233 -9.326 -6.968 1.00 77.38 192 TYR A O 1
ATOM 1540 N N . LEU A 1 193 ? -16.229 -9.320 -5.968 1.00 77.69 193 LEU A N 1
ATOM 1541 C CA . LEU A 1 193 ? -15.549 -10.003 -7.071 1.00 77.69 193 LEU A CA 1
ATOM 1542 C C . LEU A 1 193 ? -16.010 -11.457 -7.236 1.00 77.69 193 LEU A C 1
ATOM 1544 O O . LEU A 1 193 ? -16.097 -11.931 -8.366 1.00 77.69 193 LEU A O 1
ATOM 1548 N N . LYS A 1 194 ? -16.322 -12.156 -6.134 1.00 75.81 194 LYS A N 1
ATOM 1549 C CA . LYS A 1 194 ? -16.789 -13.554 -6.149 1.00 75.81 194 LYS A CA 1
ATOM 1550 C C . LYS A 1 194 ? -18.253 -13.691 -6.563 1.00 75.81 194 LYS A C 1
ATOM 1552 O O . LYS A 1 194 ? -18.585 -14.638 -7.264 1.00 75.81 194 LYS A O 1
ATOM 1557 N N . MET A 1 195 ? -19.115 -12.756 -6.158 1.00 66.00 195 MET A N 1
ATOM 1558 C CA . MET A 1 195 ? -20.547 -12.788 -6.502 1.00 66.00 195 MET A CA 1
ATOM 1559 C C . MET A 1 195 ? -20.842 -12.579 -7.989 1.00 66.00 195 MET A C 1
ATOM 1561 O O . MET A 1 195 ? -21.935 -12.889 -8.447 1.00 66.00 195 MET A O 1
ATOM 1565 N N . ARG A 1 196 ? -19.884 -12.059 -8.759 1.00 61.12 196 ARG A N 1
ATOM 1566 C CA . ARG A 1 196 ? -20.058 -11.631 -10.154 1.00 61.12 196 ARG A CA 1
ATOM 1567 C C . ARG A 1 196 ? -20.396 -12.755 -11.154 1.00 61.12 196 ARG A C 1
ATOM 1569 O O . ARG A 1 196 ? -20.400 -12.495 -12.354 1.00 61.12 196 ARG A O 1
ATOM 1576 N N . ASN A 1 197 ? -20.637 -13.983 -10.699 1.00 53.41 197 ASN A N 1
ATOM 1577 C CA . ASN A 1 197 ? -21.082 -15.067 -11.570 1.00 53.41 197 ASN A CA 1
ATOM 1578 C C . ASN A 1 197 ? -22.590 -15.029 -11.858 1.00 53.41 197 ASN A C 1
ATOM 1580 O O . ASN A 1 197 ? -22.974 -15.431 -12.951 1.00 53.41 197 ASN A O 1
ATOM 1584 N N . ASP A 1 198 ? -23.418 -14.467 -10.969 1.00 44.97 198 ASP A N 1
ATOM 1585 C CA . ASP A 1 198 ? -24.875 -14.571 -11.087 1.00 44.97 198 ASP A CA 1
ATOM 1586 C C . ASP A 1 198 ? -25.530 -13.187 -10.956 1.00 44.97 198 ASP A C 1
ATOM 1588 O O . ASP A 1 198 ? -25.607 -12.634 -9.865 1.00 44.97 198 ASP A O 1
ATOM 1592 N N . SER A 1 199 ? -25.995 -12.635 -12.085 1.00 45.94 199 SER A N 1
ATOM 1593 C CA . SER A 1 199 ? -26.934 -11.498 -12.212 1.00 45.94 199 SER A CA 1
ATOM 1594 C C . SER A 1 199 ? -26.612 -10.196 -11.448 1.00 45.94 199 SER A C 1
ATOM 1596 O O . SER A 1 199 ? -26.638 -10.116 -10.228 1.00 45.94 199 SER A O 1
ATOM 1598 N N . TRP A 1 200 ? -26.450 -9.103 -12.200 1.00 45.75 200 TRP A N 1
ATOM 1599 C CA . TRP A 1 200 ? -26.370 -7.716 -11.706 1.00 45.75 200 TRP A CA 1
ATOM 1600 C C . TRP A 1 200 ? -27.683 -7.182 -11.102 1.00 45.75 200 TRP A C 1
ATOM 1602 O O . TRP A 1 200 ? -27.854 -5.965 -10.993 1.00 45.75 200 TRP A O 1
ATOM 1612 N N . ASP A 1 201 ? -28.609 -8.061 -10.719 1.00 43.50 201 ASP A N 1
ATOM 1613 C CA . ASP A 1 201 ? -29.796 -7.659 -9.982 1.00 43.50 201 ASP A CA 1
ATOM 1614 C C . ASP A 1 201 ? -29.318 -7.085 -8.664 1.00 43.50 201 ASP A C 1
ATOM 1616 O O . ASP A 1 201 ? -28.730 -7.802 -7.858 1.00 43.50 201 ASP A O 1
ATOM 1620 N N . TYR A 1 202 ? -29.477 -5.763 -8.543 1.00 43.16 202 TYR A N 1
ATOM 1621 C CA . TYR A 1 202 ? -29.265 -4.941 -7.362 1.00 43.16 202 TYR A CA 1
ATOM 1622 C C . TYR A 1 202 ? -28.677 -5.743 -6.211 1.00 43.16 202 TYR A C 1
ATOM 1624 O O . TYR A 1 202 ? -29.417 -6.328 -5.419 1.00 43.16 202 TYR A O 1
ATOM 1632 N N . LEU A 1 203 ? -27.343 -5.774 -6.144 1.00 46.53 203 LEU A N 1
ATOM 1633 C CA . LEU A 1 203 ? -26.607 -6.218 -4.971 1.00 46.53 203 LEU A CA 1
ATOM 1634 C C . LEU A 1 203 ? -26.956 -5.258 -3.819 1.00 46.53 203 LEU A C 1
ATOM 1636 O O . LEU A 1 203 ? -26.139 -4.438 -3.405 1.00 46.53 203 LEU A O 1
ATOM 1640 N N . GLU A 1 204 ? -28.187 -5.351 -3.300 1.00 48.75 204 GLU A N 1
ATOM 1641 C CA . GLU A 1 204 ? -28.463 -5.332 -1.870 1.00 48.75 204 GLU A CA 1
ATOM 1642 C C . GLU A 1 204 ? -27.258 -6.036 -1.264 1.00 48.75 204 GLU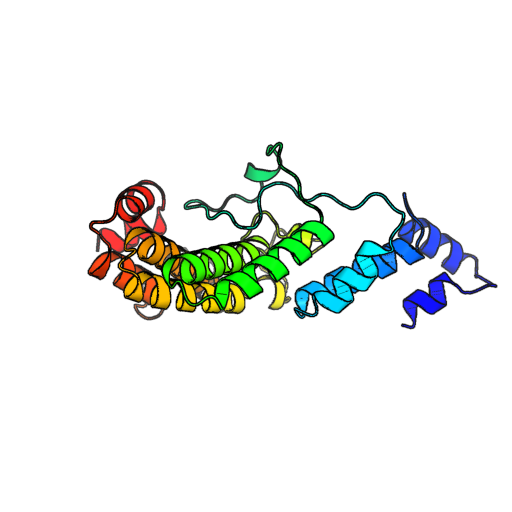 A C 1
ATOM 1644 O O . GLU A 1 204 ? -27.064 -7.218 -1.566 1.00 48.75 204 GLU A O 1
ATOM 1649 N N . PRO A 1 205 ? -26.357 -5.312 -0.577 1.00 53.34 205 PRO A N 1
ATOM 1650 C CA . PRO A 1 205 ? -25.078 -5.858 -0.172 1.00 53.34 205 PRO A CA 1
ATOM 1651 C C . PRO A 1 205 ? -25.364 -7.119 0.617 1.00 53.34 205 PRO A C 1
ATOM 1653 O O . PRO A 1 205 ? -25.803 -6.987 1.755 1.00 53.34 205 PRO A O 1
ATOM 1656 N N . SER A 1 206 ? -25.231 -8.305 0.010 1.00 53.06 206 SER A N 1
ATOM 1657 C CA . SER A 1 206 ? -25.802 -9.487 0.642 1.00 53.06 206 SER A CA 1
ATOM 1658 C C . SER A 1 206 ? -25.165 -9.588 2.023 1.00 53.06 206 SER A C 1
ATOM 1660 O O . SER A 1 206 ? -23.942 -9.534 2.186 1.00 53.06 206 SER A O 1
ATOM 1662 N N . TYR A 1 207 ? -26.030 -9.537 3.035 1.00 57.00 207 TYR A N 1
ATOM 1663 C CA . TYR A 1 207 ? -25.682 -9.240 4.423 1.00 57.00 207 TYR A CA 1
ATOM 1664 C C . TYR A 1 207 ? -25.088 -10.463 5.123 1.00 57.00 207 TYR A C 1
ATOM 1666 O O . TYR A 1 207 ? -25.229 -10.624 6.332 1.00 57.00 207 TYR A O 1
ATOM 1674 N N . ALA A 1 208 ? -24.442 -11.326 4.345 1.00 64.00 208 ALA A N 1
ATOM 1675 C CA . ALA A 1 208 ? -23.776 -12.524 4.788 1.00 64.00 208 ALA A CA 1
ATOM 1676 C C . ALA A 1 208 ? -22.729 -12.137 5.859 1.00 64.00 208 ALA A C 1
ATOM 1678 O O . ALA A 1 208 ? -21.780 -11.401 5.547 1.00 64.00 208 ALA A O 1
ATOM 1679 N N . PRO A 1 209 ? -22.925 -12.536 7.135 1.00 63.28 209 PRO A N 1
ATOM 1680 C CA . PRO A 1 209 ? -22.103 -12.093 8.263 1.00 63.28 209 PRO A CA 1
ATOM 1681 C C . PRO A 1 209 ? -20.601 -12.331 8.070 1.00 63.28 209 PRO A C 1
ATOM 1683 O O . PRO A 1 209 ? -19.776 -11.561 8.566 1.00 63.28 209 PRO A O 1
ATOM 1686 N N . GLU A 1 210 ? -20.237 -13.364 7.312 1.00 69.31 210 GLU A N 1
ATOM 1687 C CA . GLU A 1 210 ? -18.861 -13.729 6.992 1.00 69.31 210 GLU A CA 1
ATOM 1688 C C . GLU A 1 210 ? -18.121 -12.687 6.139 1.00 69.31 210 GLU A C 1
ATOM 1690 O O . GLU A 1 210 ? -16.895 -12.650 6.189 1.00 69.31 210 GLU A O 1
ATOM 1695 N N . ASN A 1 211 ? -18.836 -11.804 5.430 1.00 74.00 211 ASN A N 1
ATOM 1696 C CA . ASN A 1 211 ? -18.264 -10.719 4.613 1.00 74.00 211 ASN A CA 1
ATOM 1697 C C . ASN A 1 211 ? -18.398 -9.336 5.279 1.00 74.00 211 ASN A C 1
ATOM 1699 O O . ASN A 1 211 ? -18.267 -8.294 4.630 1.00 74.00 211 ASN A O 1
ATOM 1703 N N . ARG A 1 212 ? -18.724 -9.323 6.577 1.00 84.81 212 ARG A N 1
ATOM 1704 C CA . ARG A 1 212 ? -18.864 -8.122 7.416 1.00 84.81 212 ARG A CA 1
ATOM 1705 C C . ARG A 1 212 ? -18.093 -8.254 8.721 1.00 84.81 212 ARG A C 1
ATOM 1707 O O . ARG A 1 212 ? -18.364 -7.520 9.680 1.00 84.81 212 ARG A O 1
ATOM 1714 N N . ARG A 1 213 ? -17.148 -9.189 8.792 1.00 91.94 213 ARG A N 1
ATOM 1715 C CA . ARG A 1 213 ? -16.437 -9.512 10.024 1.00 91.94 213 ARG A CA 1
ATOM 1716 C C . ARG A 1 213 ? -15.730 -8.268 10.558 1.00 91.94 213 ARG A C 1
ATOM 1718 O O . ARG A 1 213 ? -15.946 -7.899 11.712 1.00 91.94 213 ARG A O 1
ATOM 1725 N N . TYR A 1 214 ? -14.977 -7.575 9.708 1.00 95.81 214 TYR A N 1
ATOM 1726 C CA . TYR A 1 214 ? -14.192 -6.414 10.132 1.00 95.81 214 TYR A CA 1
ATOM 1727 C C . TYR A 1 214 ? -15.055 -5.199 10.494 1.00 95.81 214 TYR A C 1
ATOM 1729 O O . TYR A 1 214 ? -14.730 -4.490 11.444 1.00 95.81 214 TYR A O 1
ATOM 1737 N N . PHE A 1 215 ? -16.189 -4.984 9.818 1.00 94.38 215 PHE A N 1
ATOM 1738 C CA . PHE A 1 215 ? -17.166 -3.973 10.246 1.00 94.38 215 PHE A CA 1
ATOM 1739 C C . PHE A 1 215 ? -17.842 -4.330 11.572 1.00 94.38 215 PHE A C 1
ATOM 1741 O O . PHE A 1 215 ? -18.069 -3.443 12.396 1.00 94.38 215 PHE A O 1
ATOM 1748 N N . THR A 1 216 ? -18.100 -5.615 11.820 1.00 93.88 216 THR A N 1
ATOM 1749 C CA . THR A 1 216 ? -18.631 -6.093 13.102 1.00 93.88 216 THR A CA 1
ATOM 1750 C C . THR A 1 216 ? -17.669 -5.765 14.239 1.00 93.88 216 THR A C 1
ATOM 1752 O O . THR A 1 216 ? -18.074 -5.123 15.207 1.00 93.88 216 THR A O 1
ATOM 1755 N N . GLN A 1 217 ? -16.384 -6.108 14.097 1.00 96.12 217 GLN A N 1
ATOM 1756 C CA . GLN A 1 217 ? -15.376 -5.778 15.113 1.00 96.12 217 GLN A CA 1
ATOM 1757 C C . GLN A 1 217 ? -15.165 -4.270 15.262 1.00 96.12 217 GLN A C 1
ATOM 1759 O O . GLN A 1 217 ? -15.072 -3.775 16.382 1.00 96.12 217 GLN A O 1
ATOM 1764 N N . LEU A 1 218 ? -15.157 -3.521 14.156 1.00 97.38 218 LEU A N 1
ATOM 1765 C CA . LEU A 1 218 ? -15.077 -2.062 14.177 1.00 97.38 218 LEU A CA 1
ATOM 1766 C C . LEU A 1 218 ? -16.209 -1.441 15.018 1.00 97.38 218 LEU A C 1
ATOM 1768 O O . LEU A 1 218 ? -15.943 -0.609 15.884 1.00 97.38 218 LEU A O 1
ATOM 1772 N N . LYS A 1 219 ? -17.462 -1.867 14.803 1.00 96.31 219 LYS A N 1
ATOM 1773 C CA . LYS A 1 219 ? -18.636 -1.388 15.557 1.00 96.31 219 LYS A CA 1
ATOM 1774 C C . LYS A 1 219 ? -18.569 -1.799 17.030 1.00 96.31 219 LYS A C 1
ATOM 1776 O O . LYS A 1 219 ? -18.781 -0.963 17.907 1.00 96.31 219 LYS A O 1
ATOM 1781 N N . GLN A 1 220 ? -18.273 -3.068 17.305 1.00 95.69 220 GLN A N 1
ATOM 1782 C CA . GLN A 1 220 ? -18.296 -3.622 18.662 1.00 95.69 220 GLN A CA 1
ATOM 1783 C C . GLN A 1 220 ? -17.178 -3.066 19.549 1.00 95.69 220 GLN A C 1
ATOM 1785 O O . GLN A 1 220 ? -17.431 -2.696 20.691 1.00 95.69 220 GLN A O 1
ATOM 1790 N N . GLU A 1 221 ? -15.952 -2.987 19.033 1.00 97.62 221 GLU A N 1
ATOM 1791 C CA . GLU A 1 221 ? -14.780 -2.644 19.844 1.00 97.62 221 GLU A CA 1
ATOM 1792 C C . GLU A 1 221 ? -14.392 -1.157 19.753 1.00 97.62 221 GLU A C 1
ATOM 1794 O O . GLU A 1 221 ? -13.752 -0.633 20.667 1.00 97.62 221 GLU A O 1
ATOM 1799 N N . PHE A 1 222 ? -14.767 -0.458 18.672 1.00 97.94 222 PHE A N 1
ATOM 1800 C CA . PHE A 1 222 ? -14.218 0.868 18.355 1.00 97.94 222 PHE A CA 1
ATOM 1801 C C . PHE A 1 222 ? -15.260 1.937 18.006 1.00 97.94 222 PHE A C 1
ATOM 1803 O O . PHE A 1 222 ? -14.883 3.024 17.564 1.00 97.94 222 PHE A O 1
ATOM 1810 N N . SER A 1 223 ? -16.549 1.708 18.273 1.00 97.25 223 SER A N 1
ATOM 1811 C CA . SER A 1 223 ? -17.611 2.702 18.025 1.00 97.25 223 SER A CA 1
ATOM 1812 C C . SER A 1 223 ? -17.429 4.036 18.766 1.00 97.25 223 SER A C 1
ATOM 1814 O O . SER A 1 223 ? -17.950 5.067 18.339 1.00 97.25 223 SER A O 1
ATOM 1816 N N . GLY A 1 224 ? -16.659 4.044 19.858 1.00 97.12 224 GLY A N 1
ATOM 1817 C CA . GLY A 1 224 ? -16.326 5.255 20.612 1.00 97.12 224 GLY A CA 1
ATOM 1818 C C . GLY A 1 224 ? -15.268 6.159 19.962 1.00 97.12 224 GLY A C 1
ATOM 1819 O O . GLY A 1 224 ? -15.165 7.321 20.358 1.00 97.12 224 GLY A O 1
ATOM 1820 N N . THR A 1 225 ? -14.500 5.655 18.988 1.00 98.50 225 THR A N 1
ATOM 1821 C CA . THR A 1 225 ? -13.398 6.395 18.342 1.00 98.50 225 THR A CA 1
ATOM 1822 C C . THR A 1 225 ? -13.900 7.565 17.497 1.00 98.50 225 THR A C 1
ATOM 1824 O O . THR A 1 225 ? -15.019 7.545 16.972 1.00 98.50 225 THR A O 1
ATOM 1827 N N . ALA A 1 226 ? -13.077 8.604 17.359 1.00 98.38 226 ALA A N 1
ATOM 1828 C CA . ALA A 1 226 ? -13.362 9.734 16.480 1.00 98.38 226 ALA A CA 1
ATOM 1829 C C . ALA A 1 226 ? -13.431 9.271 15.021 1.00 98.38 226 ALA A C 1
ATOM 1831 O O . ALA A 1 226 ? -14.375 9.623 14.307 1.00 98.38 226 ALA A O 1
ATOM 1832 N N . PHE A 1 227 ? -12.496 8.407 14.613 1.00 98.19 227 PHE A N 1
ATOM 1833 C CA . PHE A 1 227 ? -12.493 7.837 13.276 1.00 98.19 227 PHE A CA 1
ATOM 1834 C C . PHE A 1 227 ? -13.784 7.070 12.961 1.00 98.19 227 PHE A C 1
ATOM 1836 O O . PHE A 1 227 ? -14.361 7.275 11.895 1.00 98.19 227 PHE A O 1
ATOM 1843 N N . TYR A 1 228 ? -14.288 6.228 13.874 1.00 98.12 228 TYR A N 1
ATOM 1844 C CA . TYR A 1 228 ? -15.538 5.499 13.635 1.00 98.12 228 TYR A CA 1
ATOM 1845 C C . TYR A 1 228 ? -16.709 6.442 13.362 1.00 98.12 228 TYR A C 1
ATOM 1847 O O . TYR A 1 228 ? -17.465 6.227 12.417 1.00 98.12 228 TYR A O 1
ATOM 1855 N N . LYS A 1 229 ? -16.853 7.499 14.167 1.00 97.81 229 LYS A N 1
ATOM 1856 C CA . LYS A 1 229 ? -17.937 8.481 14.017 1.00 97.81 229 LYS A CA 1
ATOM 1857 C C . LYS A 1 229 ? -17.856 9.197 12.671 1.00 97.81 229 LYS A C 1
ATOM 1859 O O . LYS A 1 229 ? -18.878 9.347 12.004 1.00 97.81 229 LYS A O 1
ATOM 1864 N N . GLN A 1 230 ? -16.649 9.573 12.250 1.00 97.69 230 GLN A N 1
ATOM 1865 C CA . GLN A 1 230 ? -16.415 10.154 10.930 1.00 97.69 230 GLN A CA 1
ATOM 1866 C C . GLN A 1 230 ? -16.785 9.163 9.815 1.00 97.69 230 GLN A C 1
ATOM 1868 O O . GLN A 1 230 ? -17.594 9.474 8.941 1.00 97.69 230 GLN A O 1
ATOM 1873 N N . ALA A 1 231 ? -16.252 7.941 9.875 1.00 96.69 231 ALA A N 1
ATOM 1874 C CA . ALA A 1 231 ? -16.514 6.903 8.885 1.00 96.69 231 ALA A CA 1
ATOM 1875 C C . ALA A 1 231 ? -18.004 6.548 8.794 1.00 96.69 231 ALA A C 1
ATOM 1877 O O . ALA A 1 231 ? -18.504 6.296 7.701 1.00 96.69 231 ALA A O 1
ATOM 1878 N N . LEU A 1 232 ? -18.732 6.572 9.910 1.00 95.25 232 LEU A N 1
ATOM 1879 C CA . LEU A 1 232 ? -20.172 6.331 9.953 1.00 95.25 232 LEU A CA 1
ATOM 1880 C C . LEU A 1 232 ? -20.976 7.414 9.215 1.00 95.25 232 LEU A C 1
ATOM 1882 O O . LEU A 1 232 ? -22.016 7.103 8.633 1.00 95.25 232 LEU A O 1
ATOM 1886 N N . GLY A 1 233 ? -20.515 8.668 9.244 1.00 94.56 233 GLY A N 1
ATOM 1887 C CA . GLY A 1 233 ? -21.135 9.782 8.520 1.00 94.56 233 GLY A CA 1
ATOM 1888 C C . GLY A 1 233 ? -20.771 9.824 7.034 1.00 94.56 233 GLY A C 1
ATOM 1889 O O . GLY A 1 233 ? -21.567 10.268 6.212 1.00 94.56 233 GLY A O 1
ATOM 1890 N N . GLU A 1 234 ? -19.583 9.339 6.673 1.00 94.50 234 GLU A N 1
ATOM 1891 C CA . GLU A 1 234 ? -19.055 9.451 5.311 1.00 94.50 234 GLU A CA 1
ATOM 1892 C C . GLU A 1 234 ? -19.214 8.182 4.459 1.00 94.50 234 GLU A C 1
ATOM 1894 O O . GLU A 1 234 ? -19.374 8.279 3.241 1.00 94.50 234 GLU A O 1
ATOM 1899 N N . CYS A 1 235 ? -19.169 6.988 5.051 1.00 91.50 235 CYS A N 1
ATOM 1900 C CA . CYS A 1 235 ? -19.229 5.722 4.324 1.00 91.50 235 CYS A CA 1
ATOM 1901 C C . CYS A 1 235 ? -20.647 5.146 4.334 1.00 91.50 235 CYS A C 1
ATOM 1903 O O . CYS A 1 235 ? -21.107 4.614 5.346 1.00 91.50 235 CYS A O 1
ATOM 1905 N N . PHE A 1 236 ? -21.315 5.175 3.175 1.00 87.44 236 PHE A N 1
ATOM 1906 C CA . PHE A 1 236 ? -22.656 4.605 2.998 1.00 87.44 236 PHE A CA 1
ATOM 1907 C C . PHE A 1 236 ? -22.739 3.140 3.453 1.00 87.44 236 PHE A C 1
ATOM 1909 O O . PHE A 1 236 ? -23.666 2.769 4.170 1.00 87.44 236 PHE A O 1
ATOM 1916 N N . TYR A 1 237 ? -21.748 2.315 3.101 1.00 85.81 237 TYR A N 1
ATOM 1917 C CA . TYR A 1 237 ? -21.734 0.895 3.462 1.00 85.81 237 TYR A CA 1
ATOM 1918 C C . TYR A 1 237 ? -21.631 0.669 4.973 1.00 85.81 237 TYR A C 1
ATOM 1920 O O . TYR A 1 237 ? -22.355 -0.168 5.511 1.00 85.81 237 TYR A O 1
ATOM 1928 N N . LEU A 1 238 ? -20.773 1.426 5.667 1.00 90.56 238 LEU A N 1
ATOM 1929 C CA . LEU A 1 238 ? -20.659 1.342 7.124 1.00 90.56 238 LEU A CA 1
ATOM 1930 C C . LEU A 1 238 ? -21.927 1.874 7.806 1.00 90.56 238 LEU A C 1
ATOM 1932 O O . LEU A 1 238 ? -22.406 1.259 8.754 1.00 90.56 238 LEU A O 1
ATOM 1936 N N . ASN A 1 239 ? -22.499 2.973 7.305 1.00 91.06 239 ASN A N 1
ATOM 1937 C CA . ASN A 1 239 ? -23.751 3.534 7.814 1.00 91.06 239 ASN A CA 1
ATOM 1938 C C . ASN A 1 239 ? -24.917 2.544 7.691 1.00 91.06 239 ASN A C 1
ATOM 1940 O O . ASN A 1 239 ? -25.631 2.303 8.664 1.00 91.06 239 ASN A O 1
ATOM 1944 N N . SER A 1 240 ? -25.073 1.942 6.510 1.00 86.38 240 SER A N 1
ATOM 1945 C CA . SER A 1 240 ? -26.090 0.925 6.232 1.00 86.38 240 SER A CA 1
ATOM 1946 C C . SER A 1 240 ? -25.905 -0.315 7.112 1.00 86.38 240 SER A C 1
ATOM 1948 O O . SER A 1 240 ? -26.874 -0.817 7.678 1.00 86.38 240 SER A O 1
ATOM 1950 N N . PHE A 1 241 ? -24.661 -0.767 7.304 1.00 86.94 241 PHE A N 1
ATOM 1951 C CA . PHE A 1 241 ? -24.339 -1.858 8.225 1.00 86.94 241 PHE A CA 1
ATOM 1952 C C . PHE A 1 241 ? -24.690 -1.517 9.682 1.00 86.94 241 PHE A C 1
ATOM 1954 O O . PHE A 1 241 ? -25.285 -2.329 10.380 1.00 86.94 241 PHE A O 1
ATOM 1961 N N . ALA A 1 242 ? -24.339 -0.320 10.152 1.00 87.50 242 ALA A N 1
ATOM 1962 C CA . ALA A 1 242 ? -24.469 0.051 11.557 1.00 87.50 242 ALA A CA 1
ATOM 1963 C C . ALA A 1 242 ? -25.912 0.321 12.013 1.00 87.50 242 ALA A C 1
ATOM 1965 O O . ALA A 1 242 ? -26.173 0.193 13.209 1.00 87.50 242 ALA A O 1
ATOM 1966 N N . LYS A 1 243 ? -26.816 0.686 11.092 1.00 83.62 243 LYS A N 1
ATOM 1967 C CA . LYS A 1 243 ? -28.259 0.882 11.344 1.00 83.62 243 LYS A CA 1
ATOM 1968 C C . LYS A 1 243 ? -29.027 -0.417 11.618 1.00 83.62 243 LYS A C 1
ATOM 1970 O O . LYS A 1 243 ? -30.187 -0.343 12.010 1.00 83.62 243 LYS A O 1
ATOM 1975 N N . ARG A 1 244 ? -28.396 -1.568 11.393 1.00 63.16 244 ARG A N 1
ATOM 1976 C CA . ARG A 1 244 ? -28.895 -2.894 11.764 1.00 63.16 244 ARG A CA 1
ATOM 1977 C C . ARG A 1 244 ? -28.278 -3.328 13.091 1.00 63.16 244 ARG A C 1
ATOM 1979 O O . ARG A 1 244 ? -28.999 -3.979 13.866 1.00 63.16 244 ARG A O 1
#

Foldseek 3Di:
DVQLVLLVDPDDDPVSVVVQCVCQVQHGVNLSVLQLVLLVCVLVVVLVSSLVSVVPRPGDFDKAFDDQLDDDLDQDQVVRVPHPDIDGLNRLSVLLVVLVVQLPDPQLLSVLSSLSSNLSNLVQCALRHNRVVSNDDDRDPDPPDPPVSRLQSPRSLVSLVSSLVSCVVNVNLQSNLSSLSSNLVNLQSVVVSVVVPDDPPPPPVPPPVSSCVSLVCSCPPRCVDPNNVVSCVVHPVSVVVNVD

Nearest PDB structures (foldseek):
  8rsv-assembly2_B  TM=2.806E-01  e=7.326E-01  Bacillus phage phi3T
  8rsu-assembly1_A  TM=3.068E-01  e=1.907E+00  Bacillus phage phi3T
  7v1m-assembly2_G  TM=3.899E-01  e=3.777E+00  Homo sapiens

Mean predicted aligned error: 6.44 Å

Solvent-accessible surface area (backbone atoms only — not comparable to full-atom values): 13316 Å² total; per-residue (Å²): 110,71,67,57,54,57,61,68,46,86,85,64,54,75,67,55,48,55,52,43,48,66,54,19,72,95,46,56,36,52,56,45,54,47,53,51,50,24,31,54,29,47,75,73,66,38,43,70,65,16,42,67,46,56,76,68,56,85,64,86,75,68,72,38,50,34,63,54,50,57,81,66,80,66,79,53,49,72,72,27,72,78,40,91,45,64,42,35,62,60,56,49,47,54,49,52,54,52,30,58,56,41,41,71,43,87,54,36,54,57,13,12,51,25,20,34,29,50,12,22,32,47,39,20,39,17,73,78,19,54,35,21,66,62,61,43,94,76,81,73,94,57,87,82,64,85,61,60,77,46,65,54,34,64,69,16,35,53,26,14,54,50,10,28,55,28,11,57,75,54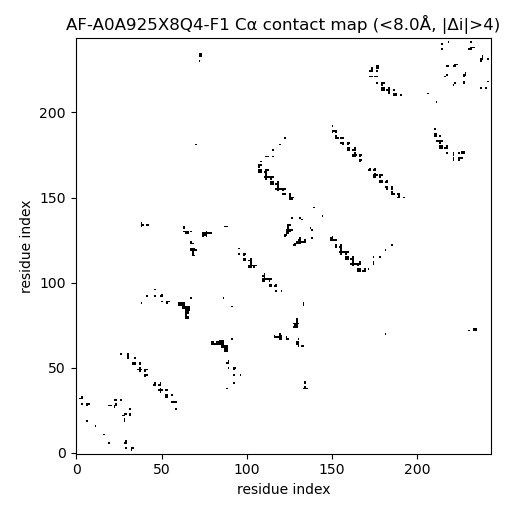,68,37,58,55,60,22,34,54,21,26,52,55,33,30,49,35,42,40,53,53,48,59,66,66,56,72,81,63,73,90,66,75,75,65,71,74,80,52,65,86,61,40,52,37,52,50,51,31,54,76,77,25,56,87,32,71,59,42,54,51,40,43,76,67,23,67,68,54,34,60,57,68,77,106

pLDDT: mean 87.29, std 13.17, range [43.16, 98.75]

Secondary structure (DSSP, 8-state):
-HHHHHHH-SS--HHHHHHHHHHTTTS-HHHHHHHHHHHHHHHTT-HHHHHHHHTT--SPPPEEES-TT---SS--SGGGTT-S-EEEHHHHHHHHHHHHHHTTSS-HHHHHHHHHHHHHHHHHTSTTSGGGGGT-S---SSTT---GGGG--HHHHHHHHHHHHHHHHTT-HHHHHHHHHHHHHHHHHHHHHHHTTS--S-------GGGSHHHHHHHHHHTTSHHHHHHHHH-HHHHHHHT-

Radius of gyration: 20.66 Å; Cα contacts (8 Å, |Δi|>4): 313; chains: 1; bounding box: 52×34×64 Å